Protein AF-A0A165Q5Y9-F1 (afdb_monomer)

Nearest PDB structures (foldseek):
  5lm1-assembly1_A  TM=2.521E-01  e=6.623E+00  Homo sapiens

Secondary structure (DSSP, 8-state):
----GGGG---HHHHHHHHHHHHHHHHHHHHHHHHHHHHHHHHHHHIIIIISSS---HHHHHHHHHHHHHHHHHHHHHHHHH----HHHHHHHHHHHHHTT-S---TT-TTGGGHHHHHHHHHHHHHHHHHHHHHHHHH--HHHHHHHHHHHHHHHHHHHHHHHHHHHHHHHHHHHHHHS--

Radius of gyration: 20.98 Å; Cα contacts (8 Å, |Δi|>4): 41; chains: 1; bounding box: 58×35×58 Å

Foldseek 3Di:
DDDPVVVVPDDPVVVVVVVVLVVVLVVLVVVLVVLVVVCVVCVVVCCVPPVVPPDPDPLSVVLCCLSCVVNVVSVLLNCVSPPVPDPVSVVVSVVVVVVLVPPDVPVPDPVVVPVSVVVVLVVVVVSLVVVLVSVCVVPVDVVVSVVSVVVVVVVSVVVVVVVVVVVVVVVVVVVVVVPDDD

Mean predicted aligned error: 11.14 Å

Structure (mmCIF, N/CA/C/O backbone):
data_AF-A0A165Q5Y9-F1
#
_entry.id   AF-A0A165Q5Y9-F1
#
loop_
_atom_site.group_PDB
_atom_site.id
_atom_site.type_symbol
_atom_site.label_atom_id
_atom_site.label_alt_id
_atom_site.label_comp_id
_atom_site.label_asym_id
_atom_site.label_entity_id
_atom_site.label_seq_id
_atom_site.pdbx_PDB_ins_code
_atom_site.Cartn_x
_atom_site.Cartn_y
_atom_site.Cartn_z
_atom_site.occupancy
_atom_site.B_iso_or_equiv
_atom_site.auth_seq_id
_atom_site.auth_comp_id
_atom_site.auth_asym_id
_atom_site.auth_atom_id
_atom_site.pdbx_PDB_model_num
ATOM 1 N N . MET A 1 1 ? 4.646 -19.749 -14.756 1.00 44.56 1 MET A N 1
ATOM 2 C CA . MET A 1 1 ? 4.322 -19.427 -16.162 1.00 44.56 1 MET A CA 1
ATOM 3 C C . MET A 1 1 ? 5.262 -18.327 -16.617 1.00 44.56 1 MET A C 1
ATOM 5 O O . MET A 1 1 ? 5.066 -17.185 -16.229 1.00 44.56 1 MET A O 1
ATOM 9 N N . GLY A 1 2 ? 6.329 -18.679 -17.333 1.00 50.16 2 GLY A N 1
ATOM 10 C CA . GLY A 1 2 ? 7.176 -17.699 -18.010 1.00 50.16 2 GLY A CA 1
ATOM 11 C C . GLY A 1 2 ? 6.634 -17.506 -19.418 1.00 50.16 2 GLY A C 1
ATOM 12 O O . GLY A 1 2 ? 6.464 -18.490 -20.132 1.00 50.16 2 GLY A O 1
ATOM 13 N N . TYR A 1 3 ? 6.298 -16.276 -19.791 1.00 54.56 3 TYR A N 1
ATOM 14 C CA . TYR A 1 3 ? 6.003 -15.963 -21.183 1.00 54.56 3 TYR A CA 1
ATOM 15 C C . TYR A 1 3 ? 7.325 -15.972 -21.953 1.00 54.56 3 TYR A C 1
ATOM 17 O O . TYR A 1 3 ? 8.287 -15.329 -21.536 1.00 54.56 3 TYR A O 1
ATOM 25 N N . ASP A 1 4 ? 7.373 -16.740 -23.038 1.00 62.31 4 ASP A N 1
ATOM 26 C CA . ASP A 1 4 ? 8.540 -16.890 -23.908 1.00 62.31 4 ASP A CA 1
ATOM 27 C C . ASP A 1 4 ? 8.672 -15.631 -24.785 1.00 62.31 4 ASP A C 1
ATOM 29 O O . ASP A 1 4 ? 8.184 -15.566 -25.916 1.00 62.31 4 ASP A O 1
ATOM 33 N N . LEU A 1 5 ? 9.217 -14.570 -24.181 1.00 57.84 5 LEU A N 1
ATOM 34 C CA . LEU A 1 5 ? 9.287 -13.209 -24.731 1.00 57.84 5 LEU A CA 1
ATOM 35 C C . LEU A 1 5 ? 10.156 -13.119 -25.996 1.00 57.84 5 LEU A C 1
ATOM 37 O O . LEU A 1 5 ? 9.964 -12.201 -26.793 1.00 57.84 5 LEU A O 1
ATOM 41 N N . ASP A 1 6 ? 11.030 -14.101 -26.229 1.00 64.88 6 ASP A N 1
ATOM 42 C CA . ASP A 1 6 ? 11.899 -14.163 -27.409 1.00 64.88 6 ASP A CA 1
ATOM 43 C C . ASP A 1 6 ? 11.112 -14.409 -28.708 1.00 64.88 6 ASP A C 1
ATOM 45 O O . ASP A 1 6 ? 11.560 -14.042 -29.794 1.00 64.88 6 ASP A O 1
ATOM 49 N N . LYS A 1 7 ? 9.886 -14.947 -28.621 1.00 73.75 7 LYS A N 1
ATOM 50 C CA . LYS A 1 7 ? 9.034 -15.197 -29.797 1.00 73.75 7 LYS A CA 1
ATOM 51 C C . LYS A 1 7 ? 8.321 -13.959 -30.338 1.00 73.75 7 LYS A C 1
ATOM 53 O O . LYS A 1 7 ? 7.782 -14.013 -31.438 1.00 73.75 7 LYS A O 1
ATOM 58 N N . LEU A 1 8 ? 8.295 -12.855 -29.590 1.00 68.62 8 LEU A N 1
ATOM 59 C CA . LEU A 1 8 ? 7.559 -11.646 -29.976 1.00 68.62 8 LEU A CA 1
ATOM 60 C C . LEU A 1 8 ? 8.376 -10.669 -30.831 1.00 68.62 8 LEU A C 1
ATOM 62 O O . LEU A 1 8 ? 7.814 -9.680 -31.291 1.00 68.62 8 LEU A O 1
ATOM 66 N N . GLY A 1 9 ? 9.678 -10.916 -31.043 1.00 76.62 9 GLY A N 1
ATOM 67 C CA . GLY A 1 9 ? 10.551 -10.034 -31.837 1.00 76.62 9 GLY A CA 1
ATOM 68 C C . GLY A 1 9 ? 10.620 -8.591 -31.315 1.00 76.62 9 GLY A C 1
ATOM 69 O O . GLY A 1 9 ? 11.077 -7.691 -32.015 1.00 76.62 9 GLY A O 1
ATOM 70 N N . LEU A 1 10 ? 10.128 -8.360 -30.096 1.00 70.94 10 LEU A N 1
ATOM 71 C CA . LEU A 1 10 ? 10.062 -7.053 -29.473 1.00 70.94 10 LEU A CA 1
ATOM 72 C C . LEU A 1 10 ? 11.451 -6.675 -28.941 1.00 70.94 10 LEU A C 1
ATOM 74 O O . LEU A 1 10 ? 12.153 -7.538 -28.405 1.00 70.94 10 LEU A O 1
ATOM 78 N N . PRO A 1 11 ? 11.853 -5.393 -29.029 1.00 76.69 11 PRO A N 1
ATOM 79 C CA . PRO A 1 11 ? 13.094 -4.925 -28.429 1.00 76.69 11 PRO A CA 1
ATOM 80 C C . PRO A 1 11 ? 13.136 -5.343 -26.959 1.00 76.69 11 PRO A C 1
ATOM 82 O O . PRO A 1 11 ? 12.159 -5.130 -26.232 1.00 76.69 11 PRO A O 1
ATOM 85 N N . ARG A 1 12 ? 14.256 -5.924 -26.516 1.00 74.00 12 ARG A N 1
ATOM 86 C CA . ARG A 1 12 ? 14.443 -6.491 -25.167 1.00 74.00 12 ARG A CA 1
ATOM 87 C C . ARG A 1 12 ? 13.993 -5.544 -24.045 1.00 74.00 12 ARG A C 1
ATOM 89 O O . ARG A 1 12 ? 13.479 -5.989 -23.023 1.00 74.00 12 ARG A O 1
ATOM 96 N N . GLU A 1 13 ? 14.118 -4.240 -24.266 1.00 71.62 13 GLU A N 1
ATOM 97 C CA . GLU A 1 13 ? 13.672 -3.183 -23.354 1.00 71.62 13 GLU A CA 1
ATOM 98 C C . GLU A 1 13 ? 12.151 -3.171 -23.130 1.00 71.62 13 GLU A C 1
ATOM 100 O O . GLU A 1 13 ? 11.680 -3.082 -21.996 1.00 71.62 13 GLU A O 1
ATOM 105 N N . SER A 1 14 ? 11.361 -3.335 -24.193 1.00 73.81 14 SER A N 1
ATOM 106 C CA . SER A 1 14 ? 9.894 -3.329 -24.111 1.00 73.81 14 SER A CA 1
ATOM 107 C C . SER A 1 14 ? 9.337 -4.546 -23.360 1.00 73.81 14 SER A C 1
ATOM 109 O O . SER A 1 14 ? 8.349 -4.428 -22.630 1.00 73.81 14 SER A O 1
ATOM 111 N N . ALA A 1 15 ? 10.019 -5.691 -23.451 1.00 71.69 15 ALA A N 1
ATOM 112 C CA . ALA A 1 15 ? 9.676 -6.907 -22.721 1.00 71.69 15 ALA A CA 1
ATOM 113 C C . ALA A 1 15 ? 9.846 -6.738 -21.198 1.00 71.69 15 ALA A C 1
ATOM 115 O O . ALA A 1 15 ? 8.979 -7.150 -20.422 1.00 71.69 15 ALA A O 1
ATOM 116 N N . VAL A 1 16 ? 10.923 -6.073 -20.761 1.00 73.44 16 VAL A N 1
ATOM 117 C CA . VAL A 1 16 ? 11.176 -5.783 -19.337 1.00 73.44 16 VAL A CA 1
ATOM 118 C C . VAL A 1 16 ? 10.117 -4.835 -18.773 1.00 73.44 16 VAL A C 1
ATOM 120 O O . VAL A 1 16 ? 9.589 -5.076 -17.686 1.00 73.44 16 VAL A O 1
ATOM 123 N N . ILE A 1 17 ? 9.753 -3.792 -19.526 1.00 70.69 17 ILE A N 1
ATOM 124 C CA . ILE A 1 17 ? 8.715 -2.831 -19.124 1.00 70.69 17 ILE A CA 1
ATOM 125 C C . ILE A 1 17 ? 7.362 -3.533 -18.966 1.00 70.69 17 ILE A C 1
ATOM 127 O O . ILE A 1 17 ? 6.648 -3.295 -17.987 1.00 70.69 17 ILE A O 1
ATOM 131 N N . TYR A 1 18 ? 7.016 -4.430 -19.891 1.00 72.50 18 TYR A N 1
ATOM 132 C CA . TYR A 1 18 ? 5.768 -5.184 -19.825 1.00 72.50 18 TYR A CA 1
ATOM 133 C C . TYR A 1 18 ? 5.718 -6.108 -18.601 1.00 72.50 18 TYR A C 1
ATOM 135 O O . TYR A 1 18 ? 4.738 -6.078 -17.858 1.00 72.50 18 TYR A O 1
ATOM 143 N N . ALA A 1 19 ? 6.796 -6.853 -18.332 1.00 73.06 19 ALA A N 1
ATOM 144 C CA . ALA A 1 19 ? 6.893 -7.739 -17.171 1.00 73.06 19 ALA A CA 1
ATOM 145 C C . ALA A 1 19 ? 6.815 -6.973 -15.834 1.00 73.06 19 ALA A C 1
ATOM 147 O O . ALA A 1 19 ? 6.126 -7.394 -14.898 1.00 73.06 19 ALA A O 1
ATOM 148 N N . ALA A 1 20 ? 7.480 -5.817 -15.741 1.00 70.44 20 ALA A N 1
ATOM 149 C CA . ALA A 1 20 ? 7.400 -4.946 -14.570 1.00 70.44 20 ALA A CA 1
ATOM 150 C C . ALA A 1 20 ? 5.973 -4.420 -14.356 1.00 70.44 20 ALA A C 1
ATOM 152 O O . ALA A 1 20 ? 5.467 -4.427 -13.229 1.00 70.44 20 ALA A O 1
ATOM 153 N N . ARG A 1 21 ? 5.293 -4.029 -15.442 1.00 75.06 21 ARG A N 1
ATOM 154 C CA . ARG A 1 21 ? 3.895 -3.596 -15.398 1.00 75.06 21 ARG A CA 1
ATOM 155 C C . ARG A 1 21 ? 3.000 -4.715 -14.880 1.00 75.06 21 ARG A C 1
ATOM 157 O O . ARG A 1 21 ? 2.306 -4.492 -13.892 1.00 75.06 21 ARG A O 1
ATOM 164 N N . THR A 1 22 ? 3.054 -5.911 -15.461 1.00 74.69 22 THR A N 1
ATOM 165 C CA . THR A 1 22 ? 2.219 -7.041 -15.026 1.00 74.69 22 THR A CA 1
ATOM 166 C C . THR A 1 22 ? 2.457 -7.395 -13.560 1.00 74.69 22 THR A C 1
ATOM 168 O O . THR A 1 22 ? 1.498 -7.541 -12.807 1.00 74.69 22 THR A O 1
ATOM 171 N N . ASN A 1 23 ? 3.713 -7.429 -13.103 1.00 74.19 23 ASN A N 1
ATOM 172 C CA . ASN A 1 23 ? 4.025 -7.712 -11.698 1.00 74.19 23 ASN A CA 1
ATOM 173 C C . ASN A 1 23 ? 3.421 -6.667 -10.754 1.00 74.19 23 ASN A C 1
ATOM 175 O O . ASN A 1 23 ? 2.828 -7.025 -9.736 1.00 74.19 23 ASN A O 1
ATOM 179 N N . SER A 1 24 ? 3.505 -5.381 -11.106 1.00 75.44 24 SER A N 1
ATOM 180 C CA . SER A 1 24 ? 2.898 -4.320 -10.296 1.00 75.44 24 SER A CA 1
ATOM 181 C C . SER A 1 24 ? 1.371 -4.447 -10.207 1.00 75.44 24 SER A C 1
ATOM 183 O O . SER A 1 24 ? 0.795 -4.199 -9.150 1.00 75.44 24 SER A O 1
ATOM 185 N N . GLN A 1 25 ? 0.715 -4.899 -11.281 1.00 79.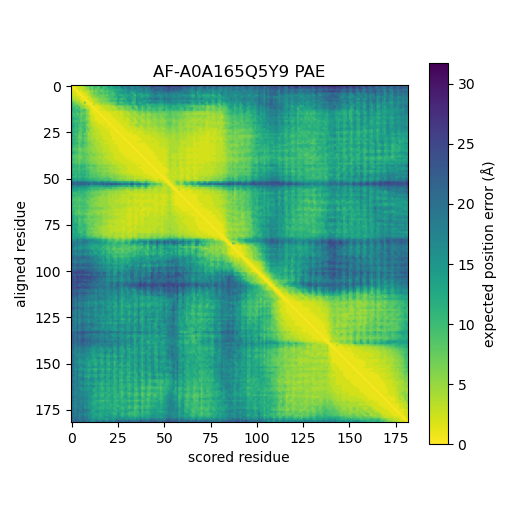88 25 GLN A N 1
ATOM 186 C CA . GLN A 1 25 ? -0.733 -5.112 -11.313 1.00 79.88 25 GLN A CA 1
ATOM 187 C C . GLN A 1 25 ? -1.152 -6.265 -10.397 1.00 79.88 25 GLN A C 1
ATOM 189 O O . GLN A 1 25 ? -2.092 -6.113 -9.617 1.00 79.88 25 GLN A O 1
ATOM 194 N N . TYR A 1 26 ? -0.426 -7.386 -10.435 1.00 80.12 26 TYR A N 1
ATOM 195 C CA . TYR A 1 26 ? -0.695 -8.526 -9.556 1.00 80.12 26 TYR A CA 1
ATOM 196 C C . TYR A 1 26 ? -0.486 -8.180 -8.083 1.00 80.12 26 TYR A C 1
ATOM 198 O O . TYR A 1 26 ? -1.326 -8.527 -7.257 1.00 80.12 26 TYR A O 1
ATOM 206 N N . MET A 1 27 ? 0.577 -7.442 -7.752 1.00 77.31 27 MET A N 1
ATOM 207 C CA . MET A 1 27 ? 0.829 -7.006 -6.373 1.00 77.31 27 MET A CA 1
ATOM 208 C C . MET A 1 27 ? -0.279 -6.082 -5.855 1.00 77.31 27 MET A C 1
ATOM 210 O O . MET A 1 27 ? -0.716 -6.232 -4.716 1.00 77.31 27 MET A O 1
ATOM 214 N N . ARG A 1 28 ? -0.794 -5.172 -6.696 1.00 79.31 28 ARG A N 1
ATOM 215 C CA . ARG A 1 28 ? -1.937 -4.311 -6.341 1.00 79.31 28 ARG A CA 1
ATOM 216 C C . ARG A 1 28 ? -3.210 -5.121 -6.107 1.00 79.31 28 ARG A C 1
ATOM 218 O O . ARG A 1 28 ? -3.891 -4.900 -5.112 1.00 79.31 28 ARG A O 1
ATOM 225 N N . LEU A 1 29 ? -3.510 -6.084 -6.979 1.00 81.62 29 LEU A N 1
ATOM 226 C CA . LEU A 1 29 ? -4.684 -6.946 -6.829 1.00 81.62 29 LEU A CA 1
ATOM 227 C C . LEU A 1 29 ? -4.589 -7.832 -5.578 1.00 81.62 29 LEU A C 1
ATOM 229 O O . LEU A 1 29 ? -5.580 -8.000 -4.867 1.00 81.62 29 LEU A O 1
ATOM 233 N N . ALA A 1 30 ? -3.401 -8.365 -5.283 1.00 81.62 30 ALA A N 1
ATOM 234 C CA . ALA A 1 30 ? -3.144 -9.136 -4.073 1.00 81.62 30 ALA A CA 1
ATOM 235 C C . ALA A 1 30 ? -3.325 -8.273 -2.814 1.00 81.62 30 ALA A C 1
ATOM 237 O O . ALA A 1 30 ? -4.036 -8.677 -1.896 1.00 81.62 30 ALA A O 1
ATOM 238 N N . GLY A 1 31 ? -2.764 -7.059 -2.803 1.00 80.25 31 GLY A N 1
ATOM 239 C CA . GLY A 1 31 ? -2.943 -6.099 -1.711 1.00 80.25 31 GLY A CA 1
ATOM 240 C C . GLY A 1 31 ? -4.406 -5.700 -1.505 1.00 80.25 31 GLY A C 1
ATOM 241 O O . GLY A 1 31 ? -4.889 -5.690 -0.375 1.00 80.25 31 GLY A O 1
ATOM 242 N N . PHE A 1 32 ? -5.143 -5.450 -2.591 1.00 84.94 32 PHE A N 1
ATOM 243 C CA . PHE A 1 32 ? -6.582 -5.190 -2.542 1.00 84.94 32 PHE A CA 1
ATOM 244 C C . PHE A 1 32 ? -7.362 -6.378 -1.968 1.00 84.94 32 PHE A C 1
ATOM 246 O O . PHE A 1 32 ? -8.184 -6.195 -1.075 1.00 84.94 32 PHE A O 1
ATOM 253 N N . SER A 1 33 ? -7.082 -7.593 -2.444 1.00 85.00 33 SER A N 1
ATOM 254 C CA . SER A 1 33 ? -7.760 -8.811 -1.982 1.00 85.00 33 SER A CA 1
ATOM 255 C C . SER A 1 33 ? -7.512 -9.057 -0.496 1.00 85.00 33 SER A C 1
ATOM 257 O O . SER A 1 33 ? -8.434 -9.416 0.231 1.00 85.00 33 SER A O 1
ATOM 259 N N . TRP A 1 34 ? -6.286 -8.806 -0.032 1.00 83.62 34 TRP A N 1
ATOM 260 C CA . TRP A 1 34 ? -5.923 -8.903 1.378 1.00 83.62 34 TRP A CA 1
ATOM 261 C C . TRP A 1 34 ? -6.665 -7.876 2.243 1.00 83.62 34 TRP A C 1
ATOM 263 O O . TRP A 1 34 ? -7.245 -8.239 3.263 1.00 83.62 34 TRP A O 1
ATOM 273 N N . LEU A 1 35 ? -6.696 -6.605 1.824 1.00 84.56 35 LEU A N 1
ATOM 274 C CA . LEU A 1 35 ? -7.440 -5.547 2.522 1.00 84.56 35 LEU A CA 1
ATOM 275 C C . LEU A 1 35 ? -8.941 -5.842 2.572 1.00 84.56 35 LEU A C 1
ATOM 277 O O . LEU A 1 35 ? -9.573 -5.680 3.612 1.00 84.56 35 LEU A O 1
ATOM 281 N N . LEU A 1 36 ? -9.510 -6.296 1.456 1.00 87.56 36 LEU A N 1
ATOM 282 C CA . LEU A 1 36 ? -10.918 -6.660 1.377 1.00 87.56 36 LEU A CA 1
ATOM 283 C C . LEU A 1 36 ? -11.234 -7.830 2.314 1.00 87.56 36 LEU A C 1
ATOM 285 O O . LEU A 1 36 ? -12.220 -7.773 3.044 1.00 87.56 36 LEU A O 1
ATOM 289 N N . TRP A 1 37 ? -10.384 -8.859 2.335 1.00 88.62 37 TRP A N 1
ATOM 290 C CA . TRP A 1 37 ? -10.514 -9.987 3.254 1.00 88.62 37 TRP A CA 1
ATOM 291 C C . TRP A 1 37 ? -10.496 -9.541 4.720 1.00 88.62 37 TRP A C 1
ATOM 293 O O . TRP A 1 37 ? -11.390 -9.910 5.482 1.00 88.62 37 TRP A O 1
ATOM 303 N N . ASP A 1 38 ? -9.529 -8.707 5.109 1.00 87.19 38 ASP A N 1
ATOM 304 C CA . ASP A 1 38 ? -9.422 -8.185 6.475 1.00 87.19 38 ASP A CA 1
ATOM 305 C C . ASP A 1 38 ? -10.672 -7.395 6.902 1.00 87.19 38 ASP A C 1
ATOM 307 O O . ASP A 1 38 ? -11.168 -7.565 8.020 1.00 87.19 38 ASP A O 1
ATOM 311 N N . ILE A 1 39 ? -11.230 -6.579 6.003 1.00 88.62 39 ILE A N 1
ATOM 312 C CA . ILE A 1 39 ? -12.481 -5.852 6.253 1.00 88.62 39 ILE A CA 1
ATOM 313 C C . ILE A 1 39 ? -13.643 -6.830 6.419 1.00 88.62 39 ILE A C 1
ATOM 315 O O . ILE A 1 39 ? -14.377 -6.723 7.395 1.00 88.62 39 ILE A O 1
ATOM 319 N N . LEU A 1 40 ? -13.797 -7.809 5.522 1.00 91.31 40 LEU A N 1
ATOM 320 C CA . LEU A 1 40 ? -14.895 -8.780 5.578 1.00 91.31 40 LEU A CA 1
ATOM 321 C C . LEU A 1 40 ? -14.887 -9.593 6.878 1.00 91.31 40 LEU A C 1
ATOM 323 O O . LEU A 1 40 ? -15.940 -9.780 7.486 1.00 91.31 40 LEU A O 1
ATOM 327 N N . VAL A 1 41 ? -13.710 -10.033 7.332 1.00 89.50 41 VAL A N 1
ATOM 328 C CA . VAL A 1 41 ? -13.564 -10.794 8.582 1.00 89.50 41 VAL A CA 1
ATOM 329 C C . VAL A 1 41 ? -13.922 -9.942 9.804 1.00 89.50 41 VAL A C 1
ATOM 331 O O . VAL A 1 41 ? -14.548 -10.438 10.741 1.00 89.50 41 VAL A O 1
ATOM 334 N N . ASN A 1 42 ? -13.573 -8.654 9.804 1.00 88.94 42 ASN A N 1
ATOM 335 C CA . ASN A 1 42 ? -13.842 -7.757 10.931 1.00 88.94 42 ASN A CA 1
ATOM 336 C C . ASN A 1 42 ? -15.222 -7.083 10.880 1.00 88.94 42 ASN A C 1
ATOM 338 O O . ASN A 1 42 ? -15.693 -6.589 11.909 1.00 88.94 42 ASN A O 1
ATOM 342 N N . LEU A 1 43 ? -15.903 -7.112 9.731 1.00 91.38 43 LEU A N 1
ATOM 343 C CA . LEU A 1 43 ? -17.160 -6.405 9.491 1.00 91.38 43 LEU A CA 1
ATOM 344 C C . LEU A 1 43 ? -18.236 -6.761 10.522 1.00 91.38 43 LEU A C 1
ATOM 346 O O . LEU A 1 43 ? -18.917 -5.881 11.035 1.00 91.38 43 LEU A O 1
ATOM 350 N N . GLY A 1 44 ? -18.374 -8.038 10.889 1.00 92.88 44 GLY A N 1
ATOM 351 C CA . GLY A 1 44 ? -19.385 -8.465 11.864 1.00 92.88 44 GLY A CA 1
ATOM 352 C C . GLY A 1 44 ? -19.150 -7.919 13.279 1.00 92.88 44 GLY A C 1
ATOM 353 O O . GLY A 1 44 ? -20.099 -7.677 14.028 1.00 92.88 44 GLY A O 1
ATOM 354 N N . THR A 1 45 ? -17.892 -7.720 13.667 1.00 90.44 45 THR A N 1
ATOM 355 C CA . THR A 1 45 ? -17.535 -7.099 14.951 1.00 90.44 45 THR A CA 1
ATOM 356 C C . THR A 1 45 ? -17.706 -5.588 14.871 1.00 90.44 45 THR A C 1
ATOM 358 O O . THR A 1 45 ? -18.306 -4.999 15.766 1.00 90.44 45 THR A O 1
ATOM 361 N N . GLU A 1 46 ? -17.287 -4.968 13.767 1.00 89.75 46 GLU A N 1
ATOM 362 C CA . GLU A 1 46 ? -17.512 -3.543 13.523 1.00 89.75 46 GLU A CA 1
ATOM 363 C C . GLU A 1 46 ? -18.996 -3.199 13.568 1.00 89.75 46 GLU A C 1
ATOM 365 O O . GLU A 1 46 ? -19.384 -2.285 14.286 1.00 89.75 46 GLU A O 1
ATOM 370 N N . VAL A 1 47 ? -19.852 -3.942 12.863 1.00 92.25 47 VAL A N 1
ATOM 371 C CA . VAL A 1 47 ? -21.301 -3.691 12.829 1.00 92.25 47 VAL A CA 1
ATOM 372 C C . VAL A 1 47 ? -21.903 -3.730 14.233 1.00 92.25 47 VAL A C 1
ATOM 374 O O . VAL A 1 47 ? -22.688 -2.855 14.592 1.00 92.25 47 VAL A O 1
ATOM 377 N 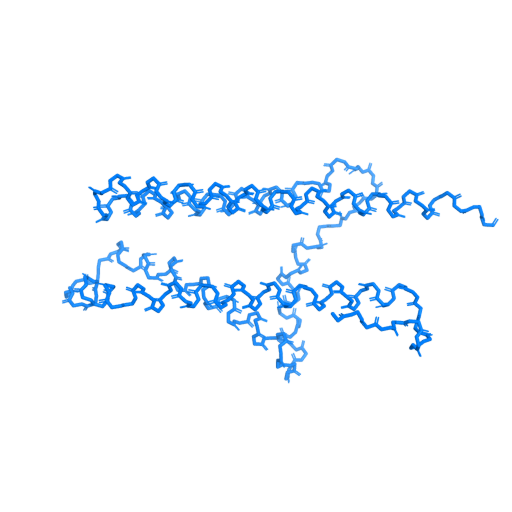N . ARG A 1 48 ? -21.490 -4.688 15.068 1.00 92.12 48 ARG A N 1
ATOM 378 C CA . ARG A 1 48 ? -21.992 -4.815 16.443 1.00 92.12 48 ARG A CA 1
ATOM 379 C C . ARG A 1 48 ? -21.459 -3.743 17.392 1.00 92.12 48 ARG A C 1
ATOM 381 O O . ARG A 1 48 ? -22.208 -3.285 18.244 1.00 92.12 48 ARG A O 1
ATOM 388 N N . CYS A 1 49 ? -20.194 -3.353 17.274 1.00 87.25 49 CYS A N 1
ATOM 389 C CA . CYS A 1 49 ? -19.562 -2.437 18.228 1.00 87.25 49 CYS A CA 1
ATOM 390 C C . CYS A 1 49 ? -19.662 -0.965 17.809 1.00 87.25 49 CYS A C 1
ATOM 392 O O . CYS A 1 49 ? -19.806 -0.090 18.656 1.00 87.25 49 CYS A O 1
ATOM 394 N N . ILE A 1 50 ? -19.571 -0.693 16.510 1.00 88.50 50 ILE A N 1
ATOM 395 C CA . ILE A 1 50 ? -19.466 0.652 15.940 1.00 88.50 50 ILE A CA 1
ATOM 396 C C . ILE A 1 50 ? -20.808 1.088 15.362 1.00 88.50 50 ILE A C 1
ATOM 398 O O . ILE A 1 50 ? -21.287 2.167 15.690 1.00 88.50 50 ILE A O 1
ATOM 402 N N . TRP A 1 51 ? -21.434 0.251 14.529 1.00 86.62 51 TRP A N 1
ATOM 403 C CA . TRP A 1 51 ? -22.646 0.647 13.801 1.00 86.62 51 TRP A CA 1
ATOM 404 C C . TRP A 1 51 ? -23.923 0.512 14.638 1.00 86.62 51 TRP A C 1
ATOM 406 O O . TRP A 1 51 ? -24.859 1.287 14.454 1.00 86.62 51 TRP A O 1
ATOM 416 N N . ALA A 1 52 ? -23.969 -0.437 15.578 1.00 86.88 52 ALA A N 1
ATOM 417 C CA . ALA A 1 52 ? -25.086 -0.567 16.516 1.00 86.88 52 ALA A CA 1
ATOM 418 C C . ALA A 1 52 ? -25.042 0.484 17.646 1.00 86.88 52 ALA A C 1
ATOM 420 O O . ALA A 1 52 ? -26.066 0.768 18.270 1.00 86.88 52 ALA A O 1
ATOM 421 N N . GLY A 1 53 ? -23.872 1.085 17.900 1.00 78.00 53 GLY A N 1
ATOM 422 C CA . GLY A 1 53 ? -23.701 2.199 18.830 1.00 78.00 53 GLY A CA 1
ATOM 423 C C . GLY A 1 53 ? -24.193 3.507 18.207 1.00 78.00 53 GLY A C 1
ATOM 424 O O . GLY A 1 53 ? -23.662 3.975 17.209 1.00 78.00 53 GLY A O 1
ATOM 425 N N . ARG A 1 54 ? -25.230 4.117 18.788 1.00 63.91 54 ARG A N 1
ATOM 426 C CA . ARG A 1 54 ? -26.016 5.197 18.158 1.00 63.91 54 ARG A CA 1
ATOM 427 C C . ARG A 1 54 ? -25.291 6.545 17.987 1.00 63.91 54 ARG A C 1
ATOM 429 O O . ARG A 1 54 ? -25.858 7.454 17.386 1.00 63.91 54 ARG A O 1
ATOM 436 N N . THR A 1 55 ? -24.074 6.717 18.500 1.00 84.62 55 THR A N 1
ATOM 437 C CA . THR A 1 55 ? -23.374 8.009 18.477 1.00 84.62 55 THR A CA 1
ATOM 438 C C . THR A 1 55 ? -22.167 7.989 17.543 1.00 84.62 55 THR A C 1
ATOM 440 O O . THR A 1 55 ? -21.121 7.407 17.829 1.00 84.62 55 THR A O 1
ATOM 443 N N . TRP A 1 56 ? -22.307 8.697 16.420 1.00 86.38 56 TRP A N 1
ATOM 444 C CA . TRP A 1 56 ? -21.210 9.035 15.515 1.00 86.38 56 TRP A CA 1
ATOM 445 C C . TRP A 1 56 ? -20.241 9.981 16.221 1.00 86.38 56 TRP A C 1
ATOM 447 O O . TRP A 1 56 ? -20.376 11.201 16.178 1.00 86.38 56 TRP A O 1
ATOM 457 N N . SER A 1 57 ? -19.285 9.400 16.933 1.00 84.19 57 SER A N 1
ATOM 458 C CA . SER A 1 57 ? -18.213 10.139 17.582 1.00 84.19 57 SER A CA 1
ATOM 459 C C . SER A 1 57 ? -17.066 10.376 16.596 1.00 84.19 57 SER A C 1
ATOM 461 O O . SER A 1 57 ? -16.795 9.559 15.714 1.00 84.19 57 SER A O 1
ATOM 463 N N . THR A 1 58 ? -16.346 11.487 16.750 1.00 73.12 58 THR A N 1
ATOM 464 C CA . THR A 1 58 ? -15.141 11.797 15.966 1.00 73.12 58 THR A CA 1
ATOM 465 C C . THR A 1 58 ? -14.147 10.626 15.847 1.00 73.12 58 THR A C 1
ATOM 467 O O . THR A 1 58 ? -13.672 10.389 14.733 1.00 73.12 58 THR A O 1
ATOM 470 N N . PRO A 1 59 ? -13.829 9.848 16.909 1.00 75.50 59 PRO A N 1
ATOM 471 C CA . PRO A 1 59 ? -12.946 8.688 16.771 1.00 75.50 59 PRO A CA 1
ATOM 472 C C . PRO A 1 59 ? -13.529 7.580 15.884 1.00 75.50 59 PRO A C 1
ATOM 474 O O . PRO A 1 59 ? -12.769 6.958 15.146 1.00 75.50 59 PRO A O 1
ATOM 477 N N . VAL A 1 60 ? -14.851 7.373 15.882 1.00 81.88 60 VAL A N 1
ATOM 478 C CA . VAL A 1 60 ? -15.521 6.419 14.981 1.00 81.88 60 VAL A CA 1
ATOM 479 C C . VAL A 1 60 ? -15.405 6.873 13.529 1.00 81.88 60 VAL A C 1
ATOM 481 O O . VAL A 1 60 ? -15.001 6.090 12.672 1.00 81.88 60 VAL A O 1
ATOM 484 N N . THR A 1 61 ? -15.677 8.148 13.243 1.00 81.50 61 THR A N 1
ATOM 485 C CA . THR A 1 61 ? -15.544 8.691 11.882 1.00 81.50 61 THR A CA 1
ATOM 486 C C . THR A 1 61 ? -14.105 8.593 11.383 1.00 81.50 61 THR A C 1
ATOM 488 O O . THR A 1 61 ? -13.866 8.161 10.258 1.00 81.50 61 THR A O 1
ATOM 491 N N . LEU A 1 62 ? -13.127 8.936 12.226 1.00 73.44 62 LEU A N 1
ATOM 492 C CA . LEU A 1 62 ? -11.707 8.818 11.895 1.00 73.44 62 LEU A CA 1
ATOM 493 C C . LEU A 1 62 ? -11.266 7.364 11.695 1.00 73.44 62 LEU A C 1
ATOM 495 O O . LEU A 1 62 ? -10.412 7.112 10.849 1.00 73.44 62 LEU A O 1
ATOM 499 N N . TYR A 1 63 ? -11.824 6.424 12.458 1.00 82.31 63 TYR A N 1
ATOM 500 C CA . TYR A 1 63 ? -11.584 4.994 12.285 1.00 82.31 63 TYR A CA 1
ATOM 501 C C . TYR A 1 63 ? -12.116 4.500 10.938 1.00 82.31 63 TYR A C 1
ATOM 503 O O . TYR A 1 63 ? -11.366 3.902 10.169 1.00 82.31 63 TYR A O 1
ATOM 511 N N . LEU A 1 64 ? -13.377 4.808 10.619 1.00 85.25 64 LEU A N 1
ATOM 512 C CA . LEU A 1 64 ? -13.987 4.427 9.346 1.00 85.25 64 LEU A CA 1
ATOM 513 C C . LEU A 1 64 ? -13.231 5.062 8.173 1.00 85.25 64 LEU A C 1
ATOM 515 O O . LEU A 1 64 ? -12.914 4.386 7.199 1.00 85.25 64 LEU A O 1
ATOM 519 N N . LEU A 1 65 ? -12.844 6.334 8.281 1.00 76.69 65 LEU A N 1
ATOM 520 C CA . LEU A 1 65 ? -12.054 6.985 7.243 1.00 76.69 65 LEU A CA 1
ATOM 521 C C . LEU A 1 65 ? -10.686 6.308 7.080 1.00 76.69 65 LEU A C 1
ATOM 523 O O . LEU A 1 65 ? -10.324 5.939 5.972 1.00 76.69 65 LEU A O 1
ATOM 527 N N . ALA A 1 66 ? -9.949 6.063 8.165 1.00 77.88 66 ALA A N 1
ATOM 528 C CA . ALA A 1 66 ? -8.639 5.417 8.086 1.00 77.88 66 ALA A CA 1
ATOM 529 C C . ALA A 1 66 ? -8.704 3.974 7.554 1.00 77.88 66 ALA A C 1
ATOM 531 O O . ALA A 1 66 ? -7.773 3.540 6.879 1.00 77.88 66 ALA A O 1
ATOM 532 N N . ARG A 1 67 ? -9.790 3.239 7.830 1.00 85.50 67 ARG A N 1
ATOM 533 C CA . ARG A 1 67 ? -9.953 1.842 7.405 1.00 85.50 67 ARG A CA 1
ATOM 534 C C . ARG A 1 67 ? -10.450 1.704 5.967 1.00 85.50 67 ARG A C 1
ATOM 536 O O . ARG A 1 67 ? -9.918 0.894 5.215 1.00 85.50 67 ARG A O 1
ATOM 543 N N . TYR A 1 68 ? -11.447 2.493 5.571 1.00 86.50 68 TYR A N 1
ATOM 544 C CA . TYR A 1 68 ? -12.085 2.363 4.259 1.00 86.50 68 TYR A CA 1
ATOM 545 C C . TYR A 1 68 ? -11.427 3.237 3.179 1.00 86.50 68 TYR A C 1
ATOM 547 O O . TYR A 1 68 ? -11.503 2.896 2.001 1.00 86.50 68 TYR A O 1
ATOM 555 N N . LEU A 1 69 ? -10.722 4.322 3.526 1.00 79.56 69 LEU A N 1
ATOM 556 C CA . LEU A 1 69 ? -10.049 5.180 2.536 1.00 79.56 69 LEU A CA 1
ATOM 557 C C . LEU A 1 69 ? -8.950 4.443 1.743 1.00 79.56 69 LEU A C 1
ATOM 559 O O . LEU A 1 69 ? -8.942 4.585 0.518 1.00 79.56 69 LEU A O 1
ATOM 563 N N . PRO A 1 70 ? -8.088 3.598 2.350 1.00 80.31 70 PRO A N 1
ATOM 564 C CA . PRO A 1 70 ? -7.165 2.749 1.594 1.00 80.31 70 PRO A CA 1
ATOM 565 C C . PRO A 1 70 ? -7.876 1.745 0.679 1.00 80.31 70 PRO A C 1
ATOM 567 O O . PRO A 1 70 ? -7.384 1.444 -0.405 1.00 80.31 70 PRO A O 1
ATOM 570 N N . LEU A 1 71 ? -9.049 1.239 1.077 1.00 84.88 71 LEU A N 1
ATOM 571 C CA . LEU A 1 71 ? -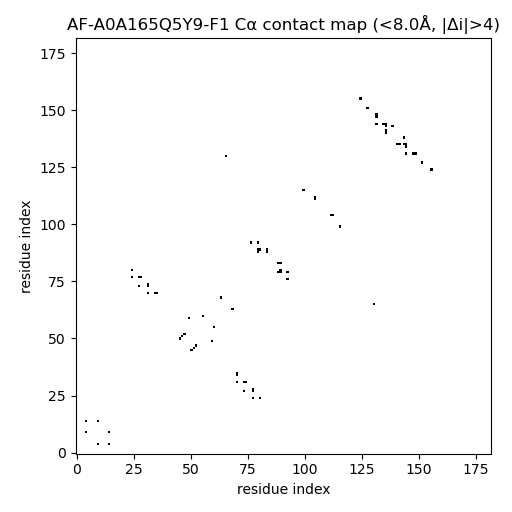9.843 0.355 0.223 1.00 84.88 71 LEU A CA 1
ATOM 572 C C . LEU A 1 71 ? -10.339 1.110 -1.015 1.00 84.88 71 LEU A C 1
ATOM 574 O O . LEU A 1 71 ? -10.189 0.614 -2.128 1.00 84.88 71 LEU A O 1
ATOM 578 N N . PHE A 1 72 ? -10.881 2.319 -0.840 1.00 82.06 72 PHE A N 1
ATOM 579 C CA . PHE A 1 72 ? -11.331 3.154 -1.955 1.00 82.06 72 PHE A CA 1
ATOM 580 C C . PHE A 1 72 ? -10.182 3.545 -2.887 1.00 82.06 72 PHE A C 1
ATOM 582 O O . PHE A 1 72 ? -10.356 3.509 -4.105 1.00 82.06 72 PHE A O 1
ATOM 589 N N . SER A 1 73 ? -9.004 3.871 -2.345 1.00 81.31 73 SER A N 1
ATOM 590 C CA . SER A 1 73 ? -7.841 4.204 -3.173 1.00 81.31 73 SER A CA 1
ATOM 591 C C . SER A 1 73 ? -7.363 2.998 -3.986 1.00 81.31 73 SER A C 1
ATOM 593 O O . SER A 1 73 ? -7.143 3.124 -5.189 1.00 81.31 73 SER A O 1
ATOM 595 N N . GLN A 1 74 ? -7.286 1.808 -3.382 1.00 83.62 74 GLN A N 1
ATOM 596 C CA . GLN A 1 74 ? -6.909 0.581 -4.089 1.00 83.62 74 GLN A CA 1
ATOM 597 C C . GLN A 1 74 ? -7.962 0.162 -5.115 1.00 83.62 74 GLN A C 1
ATOM 599 O O . GLN A 1 74 ? -7.609 -0.196 -6.236 1.00 83.62 74 GLN A O 1
ATOM 604 N N . LEU A 1 75 ? -9.251 0.268 -4.780 1.00 86.12 75 LEU A N 1
ATOM 605 C CA . LEU A 1 75 ? -10.351 -0.003 -5.704 1.00 86.12 75 LEU A CA 1
ATOM 606 C C . LEU A 1 75 ? -10.272 0.913 -6.931 1.00 86.12 75 LEU A C 1
ATOM 608 O O . LEU A 1 75 ? -10.386 0.438 -8.059 1.00 86.12 75 LEU A O 1
ATOM 612 N N . PHE A 1 76 ? -10.023 2.209 -6.723 1.00 82.31 76 PHE A N 1
ATOM 613 C CA . PHE A 1 76 ? -9.838 3.172 -7.806 1.00 82.31 76 PHE A CA 1
ATOM 614 C C . PHE A 1 76 ? -8.634 2.811 -8.683 1.00 82.31 76 PHE A C 1
ATOM 616 O O . PHE A 1 76 ? -8.748 2.796 -9.908 1.00 82.31 76 PHE A O 1
ATOM 623 N N . LEU A 1 77 ? -7.496 2.454 -8.080 1.00 81.12 77 LEU A N 1
ATOM 624 C CA . LEU A 1 77 ? -6.301 2.049 -8.823 1.00 81.12 77 LEU A CA 1
ATOM 625 C C . LEU A 1 77 ? -6.531 0.771 -9.634 1.00 81.12 77 LEU A C 1
ATOM 627 O O . LEU A 1 77 ? -6.142 0.723 -10.801 1.00 81.12 77 LEU A O 1
ATOM 631 N N . VAL A 1 78 ? -7.170 -0.247 -9.054 1.00 83.69 78 VAL A N 1
ATOM 632 C CA . VAL A 1 78 ? -7.542 -1.483 -9.757 1.00 83.69 78 VAL A CA 1
ATOM 633 C C . VAL A 1 78 ? -8.488 -1.150 -10.912 1.00 83.69 78 VAL A C 1
ATOM 635 O O . VAL A 1 78 ? -8.221 -1.543 -12.045 1.00 83.69 78 VAL A O 1
ATOM 638 N N . TYR A 1 79 ? -9.525 -0.347 -10.673 1.00 84.62 79 TYR A N 1
ATOM 639 C CA . TYR A 1 79 ? -10.475 0.065 -11.705 1.00 84.62 79 TYR A CA 1
ATOM 640 C C . TYR A 1 79 ? -9.791 0.764 -12.888 1.00 84.62 79 TYR A C 1
ATOM 642 O O . TYR A 1 79 ? -9.939 0.323 -14.025 1.00 84.62 79 TYR A O 1
ATOM 650 N N . VAL A 1 80 ? -8.968 1.787 -12.630 1.00 80.88 80 VAL A N 1
ATOM 651 C CA . VAL A 1 80 ? -8.222 2.516 -13.675 1.00 80.88 80 VAL A CA 1
ATOM 652 C C . VAL A 1 80 ? -7.255 1.597 -14.429 1.00 80.88 80 VAL A C 1
ATOM 654 O O . VAL A 1 80 ? -6.980 1.809 -15.609 1.00 80.88 80 VAL A O 1
ATOM 657 N N . THR A 1 81 ? -6.738 0.565 -13.763 1.00 79.25 81 THR A N 1
ATOM 658 C CA . THR A 1 81 ? -5.776 -0.369 -14.353 1.00 79.25 81 THR A CA 1
ATOM 659 C C . THR A 1 81 ? -6.432 -1.393 -15.280 1.00 79.25 81 THR A C 1
ATOM 661 O O . THR A 1 81 ? -5.844 -1.726 -16.309 1.00 79.25 81 THR A O 1
ATOM 664 N N . PHE A 1 82 ? -7.620 -1.897 -14.933 1.00 79.81 82 PHE A N 1
ATOM 665 C CA . PHE A 1 82 ? -8.309 -2.953 -15.688 1.00 79.81 82 PHE A CA 1
ATOM 666 C C . PHE A 1 82 ? -9.374 -2.434 -16.658 1.00 79.81 82 PHE A C 1
ATOM 668 O O . PHE A 1 82 ? -9.682 -3.114 -17.634 1.00 79.81 82 PHE A O 1
ATOM 675 N N . VAL A 1 83 ? -9.913 -1.235 -16.429 1.00 82.56 83 VAL A N 1
ATOM 676 C CA . VAL A 1 83 ? -10.927 -0.611 -17.284 1.00 82.56 83 VAL A CA 1
ATOM 677 C C . VAL A 1 83 ? -10.345 0.673 -17.881 1.00 82.56 83 VAL A C 1
ATOM 679 O O . VAL A 1 83 ? -10.595 1.767 -17.372 1.00 82.56 83 VAL A O 1
ATOM 682 N N . PRO A 1 84 ? -9.558 0.581 -18.971 1.00 65.50 84 PRO A N 1
ATOM 683 C CA . PRO A 1 84 ? -9.030 1.747 -19.670 1.00 65.50 84 PRO A CA 1
ATOM 684 C C . PRO A 1 84 ? -10.138 2.395 -20.516 1.00 65.50 84 PRO A C 1
ATOM 686 O O . PRO A 1 84 ? -10.069 2.431 -21.740 1.00 65.50 84 PRO A O 1
ATOM 689 N N . SER A 1 85 ? -11.208 2.868 -19.878 1.00 68.06 85 SER A N 1
ATOM 690 C CA . SER A 1 85 ? -12.351 3.480 -20.566 1.00 68.06 85 SER A CA 1
ATOM 691 C C . SER A 1 85 ? -12.122 4.955 -20.903 1.00 68.06 85 SER A C 1
ATOM 693 O O . SER A 1 85 ? -12.823 5.501 -21.749 1.00 68.06 85 SER A O 1
ATOM 695 N N . SER A 1 86 ? -11.133 5.612 -20.281 1.00 72.88 86 SER A N 1
ATOM 696 C CA . SER A 1 86 ? -10.838 7.027 -20.522 1.00 72.88 86 SER A CA 1
ATOM 697 C C . SER A 1 86 ? -9.357 7.361 -20.341 1.00 72.88 86 SER A C 1
ATOM 699 O O . SER A 1 86 ? -8.771 7.151 -19.278 1.00 72.88 86 SER A O 1
ATOM 701 N N . THR A 1 87 ? -8.764 7.976 -21.366 1.00 73.25 87 THR A N 1
ATOM 702 C CA . THR A 1 87 ? -7.399 8.526 -21.335 1.00 73.25 87 THR A CA 1
ATOM 703 C C . THR A 1 87 ? -7.222 9.600 -20.259 1.00 73.25 87 THR A C 1
ATOM 705 O O . THR A 1 87 ? -6.120 9.751 -19.730 1.00 73.25 87 THR A O 1
ATOM 708 N N . ALA A 1 88 ? -8.293 10.309 -19.882 1.00 71.56 88 ALA A N 1
ATOM 709 C CA . ALA A 1 88 ? -8.275 11.292 -18.801 1.00 71.56 88 ALA A CA 1
ATOM 710 C C . ALA A 1 88 ? -8.122 10.629 -17.422 1.00 71.56 88 ALA A C 1
ATOM 712 O O . ALA A 1 88 ? -7.325 11.092 -16.609 1.00 71.56 88 ALA A O 1
ATOM 713 N N . LEU A 1 89 ? -8.811 9.506 -17.181 1.00 67.50 89 LEU A N 1
ATOM 714 C CA . LEU A 1 89 ? -8.663 8.722 -15.947 1.00 67.50 89 LEU A CA 1
ATOM 715 C C . LEU A 1 89 ? -7.291 8.052 -15.869 1.00 67.50 89 LEU A C 1
ATOM 717 O O . LEU A 1 89 ? -6.666 8.061 -14.809 1.00 67.50 89 LEU A O 1
ATOM 721 N N . CYS A 1 90 ? -6.776 7.551 -16.997 1.00 67.81 90 CYS A N 1
ATOM 722 C CA . CYS A 1 90 ? -5.398 7.079 -17.062 1.00 67.81 90 CYS A CA 1
ATOM 723 C C . CYS A 1 90 ? -4.417 8.210 -16.733 1.00 67.81 90 CYS A C 1
ATOM 725 O O . CYS A 1 90 ? -3.541 7.999 -15.905 1.00 67.81 90 CYS A O 1
ATOM 727 N N . ARG A 1 91 ? -4.576 9.421 -17.292 1.00 67.88 91 ARG A N 1
ATOM 728 C CA . ARG A 1 91 ? -3.724 10.574 -16.942 1.00 67.88 91 ARG A CA 1
ATOM 729 C C . ARG A 1 91 ? -3.822 10.963 -15.475 1.00 67.88 91 ARG A C 1
ATOM 731 O O . ARG A 1 91 ? -2.790 11.278 -14.910 1.00 67.88 91 ARG A O 1
ATOM 738 N N . ALA A 1 92 ? -5.004 10.925 -14.865 1.00 65.38 92 ALA A N 1
ATOM 739 C CA . ALA A 1 92 ? -5.166 11.240 -13.447 1.00 65.38 92 ALA A CA 1
ATOM 740 C C . ALA A 1 92 ? -4.484 10.192 -12.546 1.00 65.38 92 ALA A C 1
ATOM 742 O O . ALA A 1 92 ? -3.733 10.543 -11.637 1.00 65.38 92 ALA A O 1
ATOM 743 N N . GLY A 1 93 ? -4.672 8.899 -12.838 1.00 63.03 93 GLY A N 1
ATOM 744 C CA . GLY A 1 93 ? -3.996 7.813 -12.121 1.00 63.03 93 GLY A CA 1
ATOM 745 C C . GLY A 1 93 ? -2.478 7.856 -12.305 1.00 63.03 93 GLY A C 1
ATOM 746 O O . GLY A 1 93 ? -1.728 7.762 -11.335 1.00 63.03 93 GLY A O 1
ATOM 747 N N . PHE A 1 94 ? -2.023 8.090 -13.539 1.00 61.16 94 PHE A N 1
ATOM 748 C CA . PHE A 1 94 ? -0.613 8.301 -13.830 1.00 61.16 94 PHE A CA 1
ATOM 749 C C . PHE A 1 94 ? -0.091 9.603 -13.245 1.00 61.16 94 PHE A C 1
ATOM 751 O O . PHE A 1 94 ? 1.055 9.597 -12.867 1.00 61.16 94 PHE A O 1
ATOM 758 N N . SER A 1 95 ? -0.848 10.694 -13.107 1.00 58.50 95 SER A N 1
ATOM 759 C CA . SER A 1 95 ? -0.324 11.929 -12.507 1.00 58.50 95 SER A CA 1
ATOM 760 C C 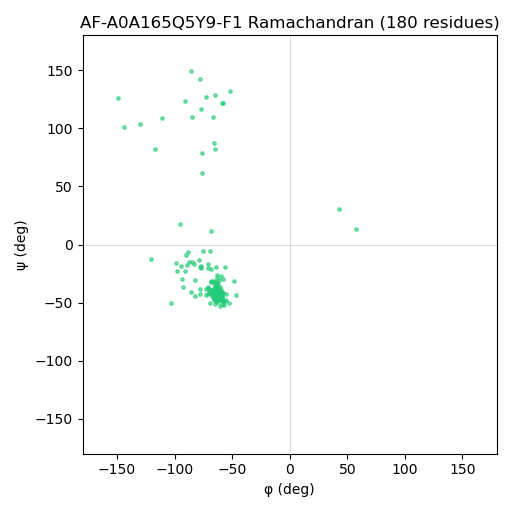. SER A 1 95 ? -0.043 11.764 -11.020 1.00 58.50 95 SER A C 1
ATOM 762 O O . SER A 1 95 ? 0.903 12.353 -10.524 1.00 58.50 95 SER A O 1
ATOM 764 N N . VAL A 1 96 ? -0.798 10.919 -10.317 1.00 56.81 96 VAL A N 1
ATOM 765 C CA . VAL A 1 96 ? -0.519 10.615 -8.907 1.00 56.81 96 VAL A CA 1
ATOM 766 C C . VAL A 1 96 ? 0.727 9.727 -8.781 1.00 56.81 96 VAL A C 1
ATOM 768 O O . VAL A 1 96 ? 1.599 10.020 -7.971 1.00 56.81 96 VAL A O 1
ATOM 771 N N . ASP A 1 97 ? 0.859 8.701 -9.630 1.00 56.84 97 ASP A N 1
ATOM 772 C CA . ASP A 1 97 ? 2.026 7.790 -9.667 1.00 56.84 97 ASP A CA 1
ATOM 773 C C . ASP A 1 97 ? 3.253 8.421 -10.369 1.00 56.84 97 ASP A C 1
ATOM 775 O O . ASP A 1 97 ? 4.380 7.967 -10.223 1.00 56.84 97 ASP A O 1
ATOM 779 N N . ALA A 1 98 ? 3.047 9.465 -11.171 1.00 51.34 98 ALA A N 1
ATOM 780 C CA . ALA A 1 98 ? 4.086 10.208 -11.869 1.00 51.34 98 ALA A CA 1
ATOM 781 C C . ALA A 1 98 ? 4.523 11.414 -11.062 1.00 51.34 98 ALA A C 1
ATOM 783 O O . ALA A 1 98 ? 5.686 11.735 -11.153 1.00 51.34 98 ALA A O 1
ATOM 784 N N . VAL A 1 99 ? 3.701 12.055 -10.229 1.00 51.97 99 VAL A N 1
ATOM 785 C CA . VAL A 1 99 ? 4.197 13.078 -9.289 1.00 51.97 99 VAL A CA 1
ATOM 786 C C . VAL A 1 99 ? 5.160 12.455 -8.273 1.00 51.97 99 VAL A C 1
ATOM 788 O O . VAL A 1 99 ? 6.168 13.073 -7.945 1.00 51.97 99 VAL A O 1
ATOM 791 N N . SER A 1 100 ? 4.947 11.195 -7.875 1.00 52.59 100 SER A N 1
ATOM 792 C CA . SER A 1 100 ? 5.935 10.427 -7.105 1.00 52.59 100 SER A CA 1
ATOM 793 C C . SER A 1 100 ? 7.121 9.909 -7.940 1.00 52.59 100 SER A C 1
ATOM 795 O O . SER A 1 100 ? 8.071 9.373 -7.389 1.00 52.59 100 SER A O 1
ATOM 797 N N . ARG A 1 101 ? 7.137 10.068 -9.271 1.00 47.34 101 ARG A N 1
ATOM 798 C CA . ARG A 1 101 ? 8.268 9.657 -10.140 1.00 47.34 101 ARG A CA 1
ATOM 799 C C . ARG A 1 101 ? 8.906 10.800 -10.943 1.00 47.34 101 ARG A C 1
ATOM 801 O O . ARG A 1 101 ? 9.976 10.611 -11.504 1.00 47.34 101 ARG A O 1
ATOM 808 N N . MET A 1 102 ? 8.269 11.969 -10.994 1.00 40.94 102 MET A N 1
ATOM 809 C CA . MET A 1 102 ? 8.654 13.205 -11.690 1.00 40.94 102 MET A CA 1
ATOM 810 C C . MET A 1 102 ? 9.395 14.162 -10.760 1.00 40.94 102 MET A C 1
ATOM 812 O O . MET A 1 102 ? 9.533 15.337 -11.087 1.00 40.94 102 MET A O 1
ATOM 816 N N . TYR A 1 103 ? 9.915 13.698 -9.624 1.00 46.00 103 TYR A N 1
ATOM 817 C CA . TYR A 1 103 ? 11.098 14.373 -9.112 1.00 46.00 103 TYR A CA 1
ATOM 818 C C . TYR A 1 103 ? 12.212 14.094 -10.122 1.00 46.00 103 TYR A C 1
ATOM 820 O O . TYR A 1 103 ? 12.595 12.931 -10.273 1.00 46.00 103 TYR A O 1
ATOM 828 N N . PRO A 1 104 ? 12.662 15.105 -10.893 1.00 44.53 104 PRO A N 1
ATOM 829 C CA . PRO A 1 104 ? 13.686 14.886 -11.891 1.00 44.53 104 PRO A CA 1
ATOM 830 C C . PRO A 1 104 ? 14.900 14.315 -11.167 1.00 44.53 104 PRO A C 1
ATOM 832 O O . PRO A 1 104 ? 15.428 14.940 -10.250 1.00 44.53 104 PRO A O 1
ATOM 835 N N . GLN A 1 105 ? 15.335 13.121 -11.574 1.00 47.81 105 GLN A N 1
ATOM 836 C CA . GLN A 1 105 ? 16.702 12.694 -11.318 1.00 47.81 105 GLN A CA 1
ATOM 837 C C . GLN A 1 105 ? 17.595 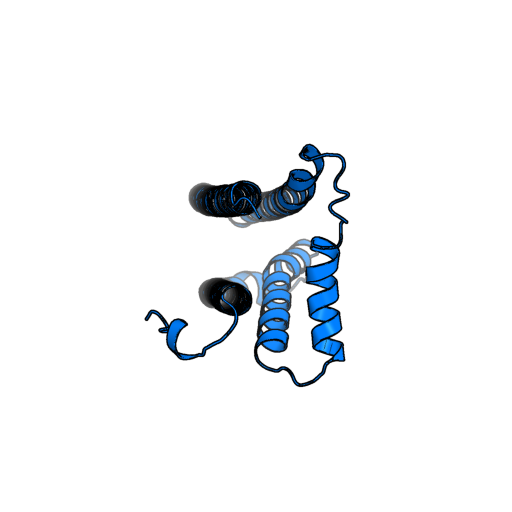13.649 -12.108 1.00 47.81 105 GLN A C 1
ATOM 839 O O . GLN A 1 105 ? 17.965 13.384 -13.249 1.00 47.81 105 GLN A O 1
ATOM 844 N N . THR A 1 106 ? 17.872 14.819 -11.539 1.00 47.53 106 THR A N 1
ATOM 845 C CA . THR A 1 106 ? 18.938 15.680 -12.025 1.00 47.53 106 THR A CA 1
ATOM 846 C C . THR A 1 106 ? 20.226 14.863 -11.928 1.00 47.53 106 THR A C 1
ATOM 848 O O . THR A 1 106 ? 20.548 14.393 -10.834 1.00 47.53 106 THR A O 1
ATOM 851 N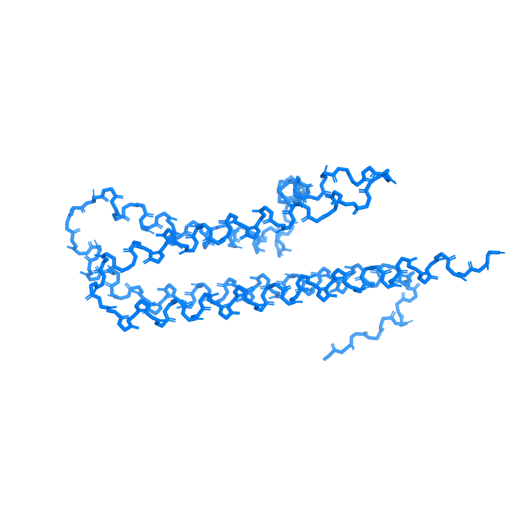 N . PRO A 1 107 ? 20.951 14.651 -13.039 1.00 55.66 107 PRO A N 1
ATOM 852 C CA . PRO A 1 107 ? 22.083 13.724 -13.108 1.00 55.66 107 PRO A CA 1
ATOM 853 C C . PRO A 1 107 ? 23.315 14.151 -12.292 1.00 55.66 107 PRO A C 1
ATOM 855 O O . PRO A 1 107 ? 24.382 13.571 -12.458 1.00 55.66 107 PRO A O 1
ATOM 858 N N . THR A 1 108 ? 23.205 15.152 -11.420 1.00 50.78 108 THR A N 1
ATOM 859 C CA . THR A 1 108 ? 24.354 15.734 -10.726 1.00 50.78 108 THR A CA 1
ATOM 860 C C . THR A 1 108 ? 24.580 15.227 -9.307 1.00 50.78 108 THR A C 1
ATOM 862 O O . THR A 1 108 ? 25.702 15.369 -8.851 1.00 50.78 108 THR A O 1
ATOM 865 N N . ASP A 1 109 ? 23.624 14.562 -8.640 1.00 51.78 109 ASP A N 1
ATOM 866 C CA . ASP A 1 109 ? 23.851 14.055 -7.274 1.00 51.78 109 ASP A CA 1
ATOM 867 C C . ASP A 1 109 ? 23.158 12.707 -7.013 1.00 51.78 109 ASP A C 1
ATOM 869 O O . ASP A 1 109 ? 21.959 12.624 -6.728 1.00 51.78 109 ASP A O 1
ATOM 873 N N . SER A 1 110 ? 23.942 11.627 -7.064 1.00 57.62 110 SER A N 1
ATOM 874 C CA . SER A 1 110 ? 23.535 10.231 -6.819 1.00 57.62 110 SER A CA 1
ATOM 875 C C . SER A 1 110 ? 22.871 9.990 -5.452 1.00 57.62 110 SER A C 1
ATOM 877 O O . SER A 1 110 ? 22.117 9.029 -5.288 1.00 57.62 110 SER A O 1
ATOM 879 N N . SER A 1 111 ? 23.072 10.887 -4.489 1.00 59.00 111 SER A N 1
ATOM 880 C CA . SER A 1 111 ? 22.524 10.839 -3.128 1.00 59.00 111 SER A CA 1
ATOM 881 C C . SER A 1 111 ? 21.043 11.239 -3.017 1.00 59.00 111 SER A C 1
ATOM 883 O O . SER A 1 111 ? 20.385 10.872 -2.045 1.00 59.00 111 SER A O 1
ATOM 885 N N . SER A 1 112 ? 20.475 11.936 -4.007 1.00 56.38 112 SER A N 1
ATOM 886 C CA . SER A 1 112 ? 19.093 12.452 -3.947 1.00 56.38 112 SER A CA 1
ATOM 887 C C . SER A 1 112 ? 18.012 11.439 -4.369 1.00 56.38 112 SER A C 1
ATOM 889 O O . SER A 1 112 ? 16.838 11.595 -4.027 1.00 56.38 112 SER A O 1
ATOM 891 N N . SER A 1 113 ? 18.401 10.342 -5.026 1.00 58.94 113 SER A N 1
ATOM 892 C CA . SER A 1 113 ? 17.486 9.300 -5.528 1.00 58.94 113 SER A CA 1
ATOM 893 C C . SER A 1 113 ? 16.838 8.424 -4.439 1.00 58.94 113 SER A C 1
ATOM 895 O O . SER A 1 113 ? 15.818 7.782 -4.695 1.00 58.94 113 SER A O 1
ATOM 897 N N . MET A 1 114 ? 17.379 8.419 -3.213 1.00 64.62 114 MET A N 1
ATOM 898 C CA . MET A 1 114 ? 16.853 7.634 -2.082 1.00 64.62 114 MET A CA 1
ATOM 899 C C . MET A 1 114 ? 15.802 8.364 -1.233 1.00 64.62 114 MET A C 1
ATOM 901 O O . MET A 1 114 ? 15.078 7.716 -0.479 1.00 64.62 114 MET A O 1
ATOM 905 N N . ILE A 1 115 ? 15.703 9.692 -1.326 1.00 66.62 115 ILE A N 1
ATOM 906 C CA . ILE A 1 115 ? 14.918 10.503 -0.377 1.00 66.62 115 ILE A CA 1
ATOM 907 C C . ILE A 1 115 ? 13.414 10.231 -0.509 1.00 66.62 115 ILE A C 1
ATOM 909 O O . ILE A 1 115 ? 12.700 10.139 0.489 1.00 66.62 115 ILE A O 1
ATOM 913 N N . LEU A 1 116 ? 12.929 10.059 -1.737 1.00 67.19 116 LEU A N 1
ATOM 914 C CA . LEU A 1 116 ? 11.507 9.885 -2.011 1.00 67.19 116 LEU A CA 1
ATOM 915 C C . LEU A 1 116 ? 10.922 8.543 -1.520 1.00 67.19 116 LEU A C 1
ATOM 917 O O . LEU A 1 116 ? 9.930 8.577 -0.789 1.00 67.19 116 LEU A O 1
ATOM 921 N N . PRO A 1 117 ? 11.524 7.369 -1.818 1.00 67.50 117 PRO A N 1
ATOM 922 C CA . PRO A 1 117 ? 11.033 6.104 -1.268 1.00 67.50 117 PRO A CA 1
ATOM 923 C C . PRO A 1 117 ? 11.140 6.059 0.263 1.00 67.50 117 PRO A C 1
ATOM 925 O O . PRO A 1 117 ? 10.313 5.428 0.918 1.00 67.50 117 PRO A O 1
ATOM 928 N N . LEU A 1 118 ? 12.111 6.769 0.852 1.00 69.50 118 LEU A N 1
ATOM 929 C CA . LEU A 1 118 ? 12.200 6.951 2.302 1.00 69.50 118 LEU A CA 1
ATOM 930 C C . LEU A 1 118 ? 11.031 7.773 2.855 1.00 69.50 118 LEU A C 1
ATOM 932 O O . LEU A 1 118 ? 10.467 7.400 3.878 1.00 69.50 118 LEU A O 1
ATOM 936 N N . ALA A 1 119 ? 10.627 8.857 2.192 1.00 68.88 119 ALA A N 1
ATOM 937 C CA . ALA A 1 119 ? 9.492 9.670 2.625 1.00 68.88 119 ALA A CA 1
ATOM 938 C C . ALA A 1 119 ? 8.157 8.900 2.552 1.00 68.88 119 ALA A C 1
ATOM 940 O O . ALA A 1 119 ? 7.350 8.960 3.485 1.00 68.88 119 ALA A O 1
ATOM 941 N N . GLU A 1 120 ? 7.936 8.120 1.491 1.00 68.81 120 GLU A N 1
ATOM 942 C CA . GLU A 1 120 ? 6.773 7.223 1.379 1.00 68.81 120 GLU A CA 1
ATOM 943 C C . GLU A 1 120 ? 6.791 6.134 2.461 1.00 68.81 120 GLU A C 1
ATOM 945 O O . GLU A 1 120 ? 5.769 5.829 3.081 1.00 68.81 120 GLU A O 1
ATOM 950 N N . PHE A 1 121 ? 7.968 5.587 2.761 1.00 70.44 121 PHE A N 1
ATOM 951 C CA . PHE A 1 121 ? 8.142 4.622 3.840 1.00 70.44 121 PHE A CA 1
ATOM 952 C C . PHE A 1 121 ? 7.851 5.233 5.218 1.00 70.44 121 PHE A C 1
ATOM 954 O O . PHE A 1 121 ? 7.127 4.637 6.016 1.00 70.44 121 PHE A O 1
ATOM 961 N N . VAL A 1 122 ? 8.349 6.443 5.489 1.00 72.81 122 VAL A N 1
ATOM 962 C CA . VAL A 1 122 ? 8.119 7.171 6.747 1.00 72.81 122 VAL A CA 1
ATOM 963 C C . VAL A 1 122 ? 6.641 7.502 6.923 1.00 72.81 122 VAL A C 1
ATOM 965 O O . VAL A 1 122 ? 6.083 7.242 7.983 1.00 72.81 122 VAL A O 1
ATOM 968 N N . THR A 1 123 ? 5.971 8.015 5.892 1.00 70.81 123 THR A N 1
ATOM 969 C CA . THR A 1 123 ? 4.528 8.311 5.959 1.00 70.81 123 THR A CA 1
ATOM 970 C C . THR A 1 123 ? 3.693 7.044 6.156 1.00 70.81 123 THR A C 1
ATOM 972 O O . THR A 1 123 ? 2.745 7.038 6.948 1.00 70.81 123 THR A O 1
ATOM 975 N N . THR A 1 124 ? 4.087 5.936 5.529 1.00 73.50 124 THR A N 1
ATOM 976 C CA . THR A 1 124 ? 3.472 4.621 5.755 1.00 73.50 124 THR A CA 1
ATOM 977 C C . THR A 1 124 ? 3.690 4.137 7.191 1.00 73.50 124 THR A C 1
ATOM 979 O O . THR A 1 124 ? 2.749 3.683 7.836 1.00 73.50 124 THR A O 1
ATOM 982 N N . LEU A 1 125 ? 4.892 4.286 7.750 1.00 72.19 125 LEU A N 1
ATOM 983 C CA . LEU A 1 125 ? 5.161 3.961 9.153 1.00 72.19 125 LEU A CA 1
ATOM 984 C C . LEU A 1 125 ? 4.349 4.837 10.108 1.00 72.19 125 LEU A C 1
ATOM 986 O O . LEU A 1 125 ? 3.722 4.319 11.026 1.00 72.19 125 LEU A O 1
ATOM 990 N N . CYS A 1 126 ? 4.298 6.148 9.875 1.00 70.00 126 CYS A N 1
ATOM 991 C CA . CYS A 1 126 ? 3.524 7.072 10.699 1.00 70.00 126 CYS A CA 1
ATOM 992 C C . CYS A 1 126 ? 2.034 6.715 10.702 1.00 70.00 126 CYS A C 1
ATOM 994 O O . CYS A 1 126 ? 1.417 6.682 11.765 1.00 70.00 126 CYS A O 1
ATOM 996 N N . THR A 1 127 ? 1.456 6.399 9.541 1.00 73.50 127 THR A N 1
ATOM 997 C CA . THR A 1 127 ? 0.050 5.974 9.452 1.00 73.50 127 THR A CA 1
ATOM 998 C C . THR A 1 127 ? -0.200 4.660 10.194 1.00 73.50 127 THR A C 1
ATOM 1000 O O . THR A 1 127 ? -1.187 4.565 10.924 1.00 73.50 127 THR A O 1
ATOM 1003 N N . HIS A 1 128 ? 0.719 3.692 10.115 1.00 73.12 128 HIS A N 1
ATOM 1004 C CA . HIS A 1 128 ? 0.636 2.446 10.884 1.00 73.12 128 HIS A CA 1
ATOM 1005 C C . HIS A 1 128 ? 0.760 2.673 12.395 1.00 73.12 128 HIS A C 1
ATOM 1007 O O . HIS A 1 128 ? -0.030 2.120 13.158 1.00 73.12 128 HIS A O 1
ATOM 1013 N N . CYS A 1 129 ? 1.687 3.523 12.841 1.00 70.81 129 CYS A N 1
ATOM 1014 C CA . CYS A 1 129 ? 1.838 3.878 14.252 1.00 70.81 129 CYS A CA 1
ATOM 1015 C C . CYS A 1 129 ? 0.569 4.542 14.804 1.00 70.81 129 CYS A C 1
ATOM 1017 O O . CYS A 1 129 ? 0.106 4.184 15.886 1.00 70.81 129 CYS A O 1
ATOM 1019 N N . ILE A 1 130 ? -0.037 5.466 14.047 1.00 73.44 130 ILE A N 1
ATOM 1020 C CA . ILE A 1 130 ? -1.297 6.124 14.430 1.00 73.44 130 ILE A CA 1
ATOM 1021 C C . ILE A 1 130 ? -2.438 5.103 14.513 1.00 73.44 130 ILE A C 1
ATOM 1023 O O . ILE A 1 130 ? -3.230 5.144 15.457 1.00 73.44 130 ILE A O 1
ATOM 1027 N N . LEU A 1 131 ? -2.521 4.176 13.555 1.00 71.69 131 LEU A N 1
ATOM 1028 C CA . LEU A 1 131 ? -3.511 3.098 13.562 1.00 71.69 131 LEU A CA 1
ATOM 1029 C C . LEU A 1 131 ? -3.340 2.187 14.780 1.00 71.69 131 LEU A C 1
ATOM 1031 O O . LEU A 1 131 ? -4.319 1.948 15.480 1.00 71.69 131 LEU A O 1
ATOM 1035 N N . MET A 1 132 ? -2.118 1.745 15.089 1.00 72.50 132 MET A N 1
ATOM 1036 C CA . MET A 1 132 ? -1.843 0.896 16.254 1.00 72.50 132 MET A CA 1
ATOM 1037 C C . MET A 1 132 ? -2.161 1.567 17.575 1.00 72.50 132 MET A C 1
ATOM 1039 O O . MET A 1 132 ? -2.785 0.951 18.434 1.00 72.50 132 MET A O 1
ATOM 1043 N N . TYR A 1 133 ? -1.757 2.827 17.738 1.00 69.38 133 TYR A N 1
ATOM 1044 C CA . TYR A 1 133 ? -2.012 3.567 18.968 1.00 69.38 133 TYR A CA 1
ATOM 1045 C C . TYR A 1 133 ? -3.520 3.714 19.215 1.00 69.38 133 TYR A C 1
ATOM 1047 O O . TYR A 1 133 ? -3.999 3.576 20.339 1.00 69.38 133 TYR A O 1
ATOM 1055 N N . ARG A 1 134 ? -4.294 3.912 18.142 1.00 65.00 134 ARG A N 1
ATOM 1056 C CA . ARG A 1 134 ? -5.760 3.962 18.201 1.00 65.00 134 ARG A CA 1
ATOM 1057 C C . ARG A 1 134 ? -6.394 2.600 18.465 1.00 65.00 134 ARG A C 1
ATOM 1059 O O . ARG A 1 134 ? -7.384 2.530 19.182 1.00 65.00 134 ARG A O 1
ATOM 1066 N N . LEU A 1 135 ? -5.833 1.526 17.915 1.00 65.81 135 LEU A N 1
ATOM 1067 C CA . LEU A 1 135 ? -6.332 0.167 18.120 1.00 65.81 135 LEU A CA 1
ATOM 1068 C C . LEU A 1 135 ? -6.057 -0.336 19.541 1.00 65.81 135 LEU A C 1
ATOM 1070 O O . LEU A 1 135 ? -6.922 -0.974 20.137 1.00 65.81 135 LEU A O 1
ATOM 1074 N N . TYR A 1 136 ? -4.902 0.021 20.108 1.00 71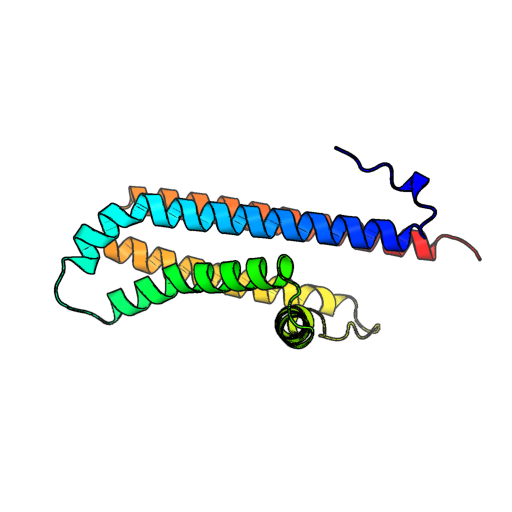.31 136 TYR A N 1
ATOM 1075 C CA . TYR A 1 136 ? -4.586 -0.201 21.518 1.00 71.31 136 TYR A CA 1
ATOM 1076 C C . TYR A 1 136 ? -5.624 0.451 22.432 1.00 71.31 136 TYR A C 1
ATOM 1078 O O . TYR A 1 136 ? -6.176 -0.217 23.301 1.00 71.31 136 TYR A O 1
ATOM 1086 N N . ALA A 1 137 ? -5.949 1.723 22.172 1.00 69.19 137 ALA A N 1
ATOM 1087 C CA . ALA A 1 137 ? -6.952 2.457 22.938 1.00 69.19 137 ALA A CA 1
ATOM 1088 C C . ALA A 1 137 ? -8.368 1.857 22.826 1.00 69.19 137 ALA A C 1
ATOM 1090 O O . ALA A 1 137 ? -9.178 2.049 23.726 1.00 69.19 137 ALA A O 1
ATOM 1091 N N . LEU A 1 138 ? -8.676 1.148 21.732 1.00 69.25 138 LEU A N 1
ATOM 1092 C CA . LEU A 1 138 ? -9.996 0.556 21.501 1.00 69.25 138 LEU A CA 1
ATOM 1093 C C . LEU A 1 138 ? -10.153 -0.828 22.144 1.00 69.25 138 LEU A C 1
ATOM 1095 O O . LEU A 1 138 ? -11.224 -1.149 22.649 1.00 69.25 138 LEU A O 1
ATOM 1099 N N . TYR A 1 139 ? -9.117 -1.666 22.076 1.00 70.25 139 TYR A N 1
ATOM 1100 C CA . TYR A 1 139 ? -9.219 -3.061 22.504 1.00 70.25 139 TYR A CA 1
ATOM 1101 C C . TYR A 1 139 ? -8.781 -3.298 23.948 1.00 70.25 139 TYR A C 1
ATOM 1103 O O . TYR A 1 139 ? 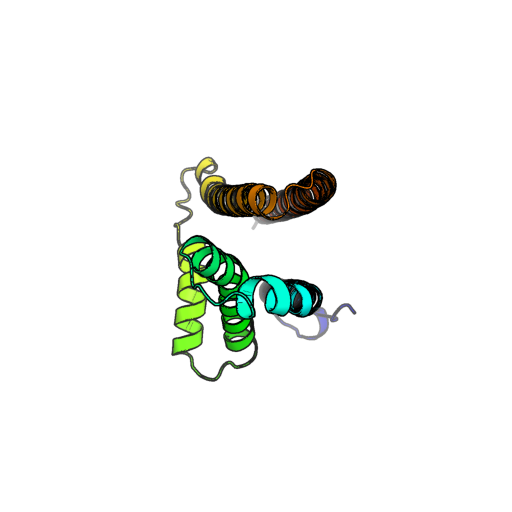-9.109 -4.359 24.473 1.00 70.25 139 TYR A O 1
ATOM 1111 N N . ASP A 1 140 ? -8.025 -2.372 24.556 1.00 81.62 140 ASP A N 1
ATOM 1112 C CA . ASP A 1 140 ? -7.432 -2.497 25.902 1.00 81.62 140 ASP A CA 1
ATOM 1113 C C . ASP A 1 140 ? -6.816 -3.890 26.164 1.00 81.62 140 ASP A C 1
ATOM 1115 O O . ASP A 1 140 ? -6.824 -4.442 27.262 1.00 81.62 140 ASP A O 1
ATOM 1119 N N . ASN A 1 141 ? -6.327 -4.527 25.094 1.00 79.50 141 ASN A N 1
ATOM 1120 C CA . ASN A 1 141 ? -5.886 -5.912 25.106 1.00 79.50 141 ASN A CA 1
ATOM 1121 C C . ASN A 1 141 ? -4.500 -6.001 24.484 1.00 79.50 141 ASN A C 1
ATOM 1123 O O . ASN A 1 141 ? -4.318 -5.971 23.262 1.00 79.50 141 ASN A O 1
ATOM 1127 N N . VAL A 1 142 ? -3.511 -6.146 25.362 1.00 81.31 142 VAL A N 1
ATOM 1128 C CA . VAL A 1 142 ? -2.091 -6.166 25.004 1.00 81.31 142 VAL A CA 1
ATOM 1129 C C . VAL A 1 142 ? -1.746 -7.274 24.003 1.00 81.31 142 VAL A C 1
ATOM 1131 O O . VAL A 1 142 ? -0.859 -7.091 23.175 1.00 81.31 142 VAL A O 1
ATOM 1134 N N . LYS A 1 143 ? -2.470 -8.404 24.003 1.00 78.69 143 LYS A N 1
ATOM 1135 C CA . LYS A 1 143 ? -2.193 -9.525 23.087 1.00 78.69 143 LYS A CA 1
ATOM 1136 C C . LYS A 1 143 ? -2.490 -9.163 21.632 1.00 78.69 143 LYS A C 1
ATOM 1138 O O . LYS A 1 143 ? -1.708 -9.499 20.745 1.00 78.69 143 LYS A O 1
ATOM 1143 N N . VAL A 1 144 ? -3.595 -8.452 21.395 1.00 74.25 144 VAL A N 1
ATOM 1144 C CA . VAL A 1 144 ? -3.981 -7.988 20.053 1.00 74.25 144 VAL A CA 1
ATOM 1145 C C . VAL A 1 144 ? -2.996 -6.928 19.567 1.00 74.25 144 VAL A C 1
ATOM 1147 O O . VAL A 1 144 ? -2.542 -6.999 18.426 1.00 74.25 144 VAL A O 1
ATOM 1150 N N . LEU A 1 145 ? -2.587 -6.011 20.453 1.00 76.69 145 LEU A N 1
ATOM 1151 C CA . LEU A 1 145 ? -1.569 -5.014 20.131 1.00 76.69 145 LEU A CA 1
ATOM 1152 C C . LEU A 1 145 ? -0.250 -5.674 19.712 1.00 76.69 145 LEU A C 1
ATOM 1154 O O . LEU A 1 145 ? 0.274 -5.352 18.651 1.00 76.69 145 LEU A O 1
ATOM 1158 N N . VAL A 1 146 ? 0.271 -6.616 20.505 1.00 78.12 146 VAL A N 1
ATOM 1159 C CA . VAL A 1 146 ? 1.543 -7.295 20.203 1.00 78.12 146 VAL A CA 1
ATOM 1160 C C . VAL A 1 146 ? 1.468 -8.041 18.870 1.00 78.12 146 VAL A C 1
ATOM 1162 O O . VAL A 1 146 ? 2.401 -7.953 18.074 1.00 78.12 146 VAL A O 1
ATOM 1165 N N . SER A 1 147 ? 0.348 -8.712 18.582 1.00 78.00 147 SER A N 1
ATOM 1166 C CA . SER A 1 147 ? 0.139 -9.381 17.293 1.00 78.00 147 SER A CA 1
ATOM 1167 C C . SER A 1 147 ? 0.177 -8.404 16.117 1.00 78.00 147 SER A C 1
ATOM 1169 O O . SER A 1 147 ? 0.769 -8.711 15.083 1.00 78.00 147 SER A O 1
ATOM 1171 N N . MET A 1 148 ? -0.443 -7.231 16.250 1.00 71.25 148 MET A N 1
ATOM 1172 C CA . MET A 1 148 ? -0.442 -6.222 15.191 1.00 71.25 148 MET A CA 1
ATOM 1173 C C . MET A 1 148 ? 0.927 -5.570 15.019 1.00 71.25 148 MET A C 1
ATOM 1175 O O . MET A 1 148 ? 1.385 -5.430 13.887 1.00 71.25 148 MET A O 1
ATOM 1179 N N . VAL A 1 149 ? 1.606 -5.237 16.122 1.00 78.06 149 VAL A N 1
ATOM 1180 C CA . VAL A 1 149 ? 2.985 -4.723 16.118 1.00 78.06 149 VAL A CA 1
ATOM 1181 C C . VAL A 1 149 ? 3.911 -5.693 15.392 1.00 78.06 149 VAL A C 1
ATOM 1183 O O . VAL A 1 149 ? 4.644 -5.285 14.492 1.00 78.06 149 VAL A O 1
ATOM 1186 N N . ALA A 1 150 ? 3.826 -6.984 15.721 1.00 79.00 150 ALA A N 1
ATOM 1187 C CA . ALA A 1 150 ? 4.601 -8.024 15.057 1.00 79.00 150 ALA A CA 1
ATOM 1188 C C . ALA A 1 150 ? 4.290 -8.089 13.553 1.00 79.00 150 ALA A C 1
ATOM 1190 O O . ALA A 1 150 ? 5.210 -8.104 12.736 1.00 79.00 150 ALA A O 1
ATOM 1191 N N . TRP A 1 151 ? 3.010 -8.066 13.171 1.00 75.00 151 TRP A N 1
ATOM 1192 C CA . TRP A 1 151 ? 2.607 -8.146 11.766 1.00 75.00 151 TRP A CA 1
ATOM 1193 C C . TRP A 1 151 ? 3.057 -6.937 10.943 1.00 75.00 151 TRP A C 1
ATOM 1195 O O . TRP A 1 151 ? 3.544 -7.089 9.822 1.00 75.00 151 TRP A O 1
ATOM 1205 N N . THR A 1 152 ? 2.943 -5.724 11.479 1.00 73.62 152 THR A N 1
ATOM 1206 C CA . THR A 1 152 ? 3.465 -4.532 10.802 1.00 73.62 152 THR A CA 1
ATOM 1207 C C . THR A 1 152 ? 4.976 -4.576 10.714 1.00 73.62 152 THR A C 1
ATOM 1209 O O . THR A 1 152 ? 5.490 -4.293 9.643 1.00 73.62 152 THR A O 1
ATOM 1212 N N . GLY A 1 153 ? 5.681 -5.006 11.765 1.00 77.50 153 GLY A N 1
ATOM 1213 C CA . GLY A 1 153 ? 7.128 -5.213 11.706 1.00 77.50 153 GLY A CA 1
ATOM 1214 C C . GLY A 1 153 ? 7.520 -6.117 10.536 1.00 77.50 153 GLY A C 1
ATOM 1215 O O . GLY A 1 153 ? 8.331 -5.722 9.703 1.00 77.50 153 GLY A O 1
ATOM 1216 N N . VAL A 1 154 ? 6.862 -7.272 10.399 1.00 78.38 154 VAL A N 1
ATOM 1217 C CA . VAL A 1 154 ? 7.082 -8.204 9.280 1.00 78.38 154 VAL A CA 1
ATOM 1218 C C . VAL A 1 154 ? 6.808 -7.543 7.923 1.00 78.38 154 VAL A C 1
ATOM 1220 O O . VAL A 1 154 ? 7.638 -7.649 7.021 1.00 78.38 154 VAL A O 1
ATOM 1223 N N . ASN A 1 155 ? 5.691 -6.824 7.768 1.00 72.81 155 ASN A N 1
ATOM 1224 C CA . ASN A 1 155 ? 5.355 -6.147 6.507 1.00 72.81 155 ASN A CA 1
ATOM 1225 C C . ASN A 1 155 ? 6.341 -5.026 6.159 1.00 72.81 155 ASN A C 1
ATOM 1227 O O . ASN A 1 155 ? 6.758 -4.894 5.005 1.00 72.81 155 ASN A O 1
ATOM 1231 N N . THR A 1 156 ? 6.743 -4.233 7.149 1.00 75.75 156 THR A N 1
ATOM 1232 C CA . THR A 1 156 ? 7.735 -3.169 7.005 1.00 75.75 156 THR A CA 1
ATOM 1233 C C . THR A 1 156 ? 9.082 -3.752 6.586 1.00 75.75 156 THR A C 1
ATOM 1235 O O . THR A 1 156 ? 9.674 -3.270 5.621 1.00 75.75 156 THR A O 1
ATOM 1238 N N . THR A 1 157 ? 9.544 -4.824 7.237 1.00 80.50 157 THR A N 1
ATOM 1239 C CA . THR A 1 157 ? 10.793 -5.507 6.876 1.00 80.50 157 THR A CA 1
ATOM 1240 C C . THR A 1 157 ? 10.721 -6.100 5.470 1.00 80.50 157 THR A C 1
ATOM 1242 O O . THR A 1 157 ? 11.642 -5.894 4.683 1.00 80.50 157 THR A O 1
ATOM 1245 N N . ALA A 1 158 ? 9.628 -6.777 5.112 1.00 76.25 158 ALA A N 1
ATOM 1246 C CA . ALA A 1 158 ? 9.451 -7.348 3.776 1.00 76.25 158 ALA A CA 1
ATOM 1247 C C . ALA A 1 158 ? 9.474 -6.270 2.679 1.00 76.25 158 ALA A C 1
ATOM 1249 O O . ALA A 1 158 ? 10.136 -6.433 1.653 1.00 76.25 158 ALA A O 1
ATOM 1250 N N . THR A 1 159 ? 8.806 -5.140 2.921 1.00 72.56 159 THR A N 1
ATOM 1251 C CA . THR A 1 159 ? 8.791 -3.999 1.996 1.00 72.56 159 THR A CA 1
ATOM 1252 C C . THR A 1 159 ? 10.184 -3.394 1.846 1.00 72.56 159 THR A C 1
ATOM 1254 O O . THR A 1 159 ? 10.632 -3.166 0.724 1.00 72.56 159 THR A O 1
ATOM 1257 N N . LEU A 1 160 ? 10.909 -3.200 2.953 1.00 77.69 160 LEU A N 1
ATOM 1258 C CA . LEU A 1 160 ? 12.281 -2.691 2.935 1.00 77.69 160 LEU A CA 1
ATOM 1259 C C . LEU A 1 160 ? 13.206 -3.607 2.118 1.00 77.69 160 LEU A C 1
ATOM 1261 O O . LEU A 1 160 ? 13.953 -3.130 1.268 1.00 77.69 160 LEU A O 1
ATOM 1265 N N . VAL A 1 161 ? 13.119 -4.924 2.327 1.00 81.44 161 VAL A N 1
ATOM 1266 C CA . VAL A 1 161 ? 13.908 -5.918 1.584 1.00 81.44 161 VAL A CA 1
ATOM 1267 C C . VAL A 1 161 ? 13.607 -5.853 0.088 1.00 81.44 161 VAL A C 1
ATOM 1269 O O . VAL A 1 161 ? 14.537 -5.850 -0.715 1.00 81.44 161 VAL A O 1
ATOM 1272 N N . LEU A 1 162 ? 12.334 -5.745 -0.303 1.00 73.12 162 LEU A N 1
ATOM 1273 C CA . LEU A 1 162 ? 11.944 -5.603 -1.709 1.00 73.12 162 LEU A CA 1
ATOM 1274 C C . LEU A 1 162 ? 12.479 -4.307 -2.332 1.00 73.12 162 LEU A C 1
ATOM 1276 O O . LEU A 1 162 ? 12.986 -4.331 -3.455 1.00 73.12 162 LEU A O 1
ATOM 1280 N N . VAL A 1 163 ? 12.418 -3.185 -1.611 1.00 75.81 163 VAL A N 1
ATOM 1281 C CA . VAL A 1 163 ? 12.972 -1.905 -2.078 1.00 75.81 163 VAL A CA 1
ATOM 1282 C C . VAL A 1 163 ? 14.486 -2.011 -2.263 1.00 75.81 163 VAL A C 1
ATOM 1284 O O . VAL A 1 163 ? 14.995 -1.692 -3.333 1.00 75.81 163 VAL A O 1
ATOM 1287 N N . LEU A 1 164 ? 15.217 -2.533 -1.279 1.00 79.94 164 LEU A N 1
ATOM 1288 C CA . LEU A 1 164 ? 16.669 -2.710 -1.388 1.00 79.94 164 LEU A CA 1
ATOM 1289 C C . LEU A 1 164 ? 17.045 -3.665 -2.527 1.00 79.94 164 LEU A C 1
ATOM 1291 O O . LEU A 1 164 ? 17.968 -3.392 -3.297 1.00 79.94 164 LEU A O 1
ATOM 1295 N N . TRP A 1 165 ? 16.297 -4.757 -2.683 1.00 81.19 165 TRP A N 1
ATOM 1296 C CA . TRP A 1 165 ? 16.515 -5.723 -3.752 1.00 81.19 165 TRP A CA 1
ATOM 1297 C C . TRP A 1 165 ? 16.296 -5.100 -5.135 1.00 81.19 165 TRP A C 1
ATOM 1299 O O . TRP A 1 165 ? 17.149 -5.233 -6.014 1.00 81.19 165 TRP A O 1
ATOM 1309 N N . THR A 1 166 ? 15.203 -4.360 -5.328 1.00 73.44 166 THR A N 1
ATOM 1310 C CA . THR A 1 166 ? 14.921 -3.670 -6.599 1.00 73.44 166 THR A CA 1
ATOM 1311 C C . THR A 1 166 ? 15.966 -2.606 -6.928 1.00 73.44 166 THR A C 1
ATOM 1313 O O . THR A 1 166 ? 16.454 -2.577 -8.057 1.00 73.44 166 THR A O 1
ATOM 1316 N N . GLN A 1 167 ? 16.392 -1.804 -5.948 1.00 76.25 167 GLN A N 1
ATOM 1317 C CA . GLN A 1 167 ? 17.461 -0.817 -6.135 1.00 76.25 167 GLN A CA 1
ATOM 1318 C C . GLN A 1 167 ? 18.787 -1.479 -6.533 1.00 76.25 167 GLN A C 1
ATOM 1320 O O . GLN A 1 167 ? 19.436 -1.042 -7.483 1.00 76.25 167 GLN A O 1
ATOM 1325 N N . SER A 1 168 ? 19.152 -2.597 -5.891 1.00 77.88 168 SER A N 1
ATOM 1326 C CA . SER A 1 168 ? 20.382 -3.328 -6.232 1.00 77.88 168 SER A CA 1
ATOM 1327 C C . SER A 1 168 ? 20.397 -3.822 -7.686 1.00 77.88 168 SER A C 1
ATOM 1329 O O . SER A 1 168 ? 21.430 -3.779 -8.356 1.00 77.88 168 SER A O 1
ATOM 1331 N N . ARG A 1 169 ? 19.235 -4.237 -8.211 1.00 78.50 169 ARG A N 1
ATOM 1332 C CA . ARG A 1 169 ? 19.080 -4.696 -9.598 1.00 78.50 169 ARG A CA 1
ATOM 1333 C C . ARG A 1 169 ? 19.204 -3.557 -10.606 1.00 78.50 169 ARG A C 1
ATOM 1335 O O . ARG A 1 169 ? 19.810 -3.762 -11.654 1.00 78.50 169 ARG A O 1
ATOM 1342 N N . ILE A 1 170 ? 18.659 -2.382 -10.292 1.00 73.56 170 ILE A N 1
ATOM 1343 C CA . ILE A 1 170 ? 18.734 -1.198 -11.161 1.00 73.56 170 ILE A CA 1
ATOM 1344 C C . ILE A 1 170 ? 20.186 -0.734 -11.302 1.00 73.56 170 ILE A C 1
ATOM 1346 O O . ILE A 1 170 ? 20.659 -0.557 -12.423 1.00 73.56 170 ILE A O 1
ATOM 1350 N N . ILE A 1 171 ? 20.915 -0.628 -10.188 1.00 77.44 171 ILE A N 1
ATOM 1351 C CA . ILE A 1 171 ? 22.333 -0.234 -10.189 1.00 77.44 171 ILE A CA 1
ATOM 1352 C C . ILE A 1 171 ? 23.170 -1.235 -10.998 1.00 77.44 171 ILE A C 1
ATOM 1354 O O . ILE A 1 171 ? 23.988 -0.843 -11.830 1.00 77.44 171 ILE A O 1
ATOM 1358 N N . GLY A 1 172 ? 22.929 -2.538 -10.813 1.00 76.81 172 GLY A N 1
ATOM 1359 C CA . GLY A 1 172 ? 23.609 -3.579 -11.585 1.00 76.81 172 GLY A CA 1
ATOM 1360 C C . GLY A 1 172 ? 23.364 -3.473 -13.096 1.00 76.81 172 GLY A C 1
ATOM 1361 O O . GLY A 1 172 ? 24.294 -3.651 -13.880 1.00 76.81 172 GLY A O 1
ATOM 1362 N N . ALA A 1 173 ? 22.138 -3.140 -13.511 1.00 70.56 173 ALA A N 1
ATOM 1363 C CA . ALA A 1 173 ? 21.798 -2.958 -14.920 1.00 70.56 173 ALA A CA 1
ATOM 1364 C C . ALA A 1 173 ? 22.469 -1.715 -15.533 1.00 70.56 173 ALA A C 1
ATOM 1366 O O . ALA A 1 173 ? 22.975 -1.791 -16.651 1.00 70.56 173 ALA A O 1
ATOM 1367 N N . GLN A 1 174 ? 22.528 -0.598 -14.802 1.00 73.38 174 GLN A N 1
ATOM 1368 C CA . GLN A 1 174 ? 23.195 0.627 -15.264 1.00 73.38 174 GLN A CA 1
ATOM 1369 C C . GLN A 1 174 ? 24.700 0.420 -15.473 1.00 73.38 174 GLN A C 1
ATOM 1371 O O . GLN A 1 174 ? 25.238 0.806 -16.510 1.00 73.38 174 GLN A O 1
ATOM 1376 N N . ASN A 1 175 ? 25.365 -0.258 -14.534 1.00 76.81 175 ASN A N 1
ATOM 1377 C CA . ASN A 1 175 ? 26.793 -0.560 -14.643 1.00 76.81 175 ASN A CA 1
ATOM 1378 C C . ASN A 1 175 ? 27.108 -1.463 -15.844 1.00 76.81 175 ASN A C 1
ATOM 1380 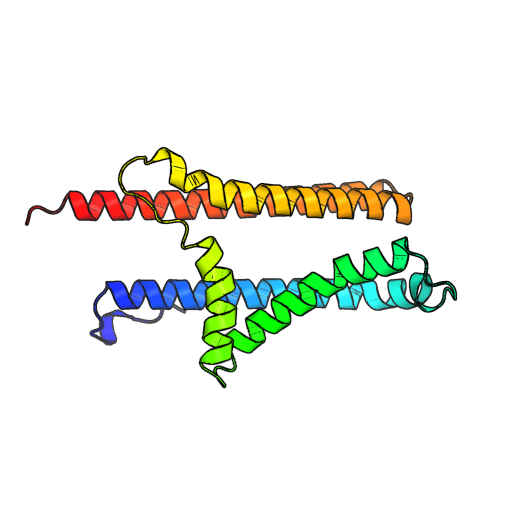O O . ASN A 1 175 ? 28.149 -1.302 -16.474 1.00 76.81 175 ASN A O 1
ATOM 1384 N N . PHE A 1 176 ? 26.207 -2.391 -16.182 1.00 76.38 176 PHE A N 1
ATOM 1385 C CA . PHE A 1 176 ? 26.373 -3.254 -17.350 1.00 76.38 176 PHE A CA 1
ATOM 1386 C C . PHE A 1 176 ? 26.315 -2.464 -18.664 1.00 76.38 176 PHE A C 1
ATOM 1388 O O . PHE A 1 176 ? 27.144 -2.690 -19.538 1.00 76.38 176 PHE A O 1
ATOM 1395 N N . VAL A 1 177 ? 25.384 -1.512 -18.793 1.00 74.75 177 VAL A N 1
ATOM 1396 C CA . VAL A 1 177 ? 25.252 -0.671 -19.998 1.00 74.75 177 VAL A CA 1
ATOM 1397 C C . VAL A 1 177 ? 26.498 0.189 -20.223 1.00 74.75 177 VAL A C 1
ATOM 1399 O O . VAL A 1 177 ? 26.949 0.317 -21.355 1.00 74.75 177 VAL A O 1
ATOM 1402 N N . LEU A 1 178 ? 27.092 0.728 -19.155 1.00 75.31 178 LEU A N 1
ATOM 1403 C CA . LEU A 1 178 ? 28.317 1.534 -19.241 1.00 75.31 178 LEU A CA 1
ATOM 1404 C C . LEU A 1 178 ? 29.574 0.713 -19.579 1.00 75.31 178 LEU A C 1
ATOM 1406 O O . LEU A 1 178 ? 30.567 1.281 -20.023 1.00 75.31 178 LEU A O 1
ATOM 1410 N N . ALA A 1 179 ? 29.550 -0.604 -19.356 1.00 80.75 179 ALA A N 1
ATOM 1411 C CA . ALA A 1 179 ? 30.701 -1.482 -19.553 1.00 80.75 179 ALA A CA 1
ATOM 1412 C C . ALA A 1 179 ? 30.808 -2.074 -20.971 1.00 80.75 179 ALA A C 1
ATOM 1414 O O . ALA A 1 179 ? 31.822 -2.700 -21.277 1.00 80.75 179 ALA A O 1
ATOM 1415 N N . VAL A 1 180 ? 29.793 -1.915 -21.829 1.00 83.31 180 VAL A N 1
ATOM 1416 C CA . VAL A 1 180 ? 29.838 -2.393 -23.220 1.00 83.31 180 VAL A CA 1
ATOM 1417 C C . VAL A 1 180 ? 30.533 -1.328 -24.083 1.00 83.31 180 VAL A C 1
ATOM 1419 O O . VAL A 1 180 ? 29.952 -0.260 -24.278 1.00 83.31 180 VAL A O 1
ATOM 1422 N N . PRO A 1 181 ? 31.761 -1.565 -24.589 1.00 78.31 181 PRO A N 1
ATOM 1423 C CA . PRO A 1 181 ? 32.410 -0.635 -25.509 1.00 78.31 181 PRO A CA 1
ATOM 1424 C C . PRO A 1 181 ? 31.616 -0.569 -26.821 1.00 78.31 181 PRO A C 1
ATOM 1426 O O . PRO A 1 181 ? 31.268 -1.611 -27.382 1.00 78.31 181 PRO A O 1
ATOM 1429 N N . GLY A 1 182 ? 31.297 0.655 -27.250 1.00 71.19 182 GLY A N 1
ATOM 1430 C CA . GLY A 1 182 ? 30.610 0.948 -28.514 1.00 71.19 182 GLY A CA 1
ATOM 1431 C C . GLY A 1 182 ? 31.512 0.844 -29.734 1.00 71.19 182 GLY A C 1
ATOM 1432 O O . GLY A 1 182 ? 32.745 0.992 -29.574 1.00 71.19 182 GLY A O 1
#

Solvent-accessible surface area (backbone atoms only — not comparable to full-atom values): 10653 Å² total; per-residue (Å²): 138,80,79,74,64,81,78,67,79,57,60,72,68,61,55,54,54,50,52,53,50,52,51,53,52,52,53,51,52,50,52,44,52,50,53,51,49,56,48,62,72,43,41,68,56,44,46,62,64,56,67,66,43,91,69,90,40,73,70,55,54,53,47,52,48,67,62,47,48,62,51,54,53,44,50,50,53,51,46,50,70,76,52,80,82,44,74,66,56,46,48,53,58,45,48,60,63,34,60,78,61,63,64,75,81,60,93,84,52,88,78,62,76,58,54,61,66,47,50,56,48,49,55,52,49,52,54,51,51,54,50,49,58,52,49,41,74,70,61,79,42,70,69,61,45,51,54,50,54,51,51,49,50,52,51,52,51,53,49,50,51,51,52,53,52,53,52,55,52,52,55,52,51,54,55,53,63,75,65,58,85,128

pLDDT: mean 73.82, std 10.7, range [40.94, 92.88]

Sequence (182 aa):
MGYDLDKLGLPRESAVIYAARTNSQYMRLAGFSWLLWDILVNLGTEVRCIWAGRTWSTPVTLYLLARYLPLFSQLFLVYVTFVPSSTALCRAGFSVDAVSRMYPQTPTDSSSSMILPLAEFVTTLCTHCILMYRLYALYDNVKVLVSMVAWTGVNTTATLVLVLWTQSRIIGAQNFVLAVPG

InterPro domains:
  IPR045340 Domain of unknown function DUF6533 [PF20151] (26-72)

Organism: NCBI:txid1314781